Protein AF-A0A7Z9Y9C6-F1 (afdb_monomer)

Structure (mmCIF, N/CA/C/O backbone):
data_AF-A0A7Z9Y9C6-F1
#
_entry.id   AF-A0A7Z9Y9C6-F1
#
loop_
_atom_site.group_PDB
_atom_site.id
_atom_site.type_symbol
_atom_site.label_atom_id
_atom_site.label_alt_id
_atom_site.label_comp_id
_atom_site.label_asym_id
_atom_site.label_entity_id
_atom_site.label_seq_id
_atom_site.pdbx_PDB_ins_code
_atom_site.Cartn_x
_atom_site.Cartn_y
_atom_site.Cartn_z
_atom_site.occupancy
_atom_site.B_iso_or_equiv
_atom_site.auth_seq_id
_atom_site.auth_comp_id
_atom_site.auth_asym_id
_atom_site.auth_atom_id
_atom_site.pdbx_PDB_model_num
ATOM 1 N N . MET A 1 1 ? 51.256 21.215 46.695 1.00 50.59 1 MET A N 1
ATOM 2 C CA . MET A 1 1 ? 50.843 21.613 45.325 1.00 50.59 1 MET A CA 1
ATOM 3 C C . MET A 1 1 ? 50.607 20.443 44.361 1.00 50.59 1 MET A C 1
ATOM 5 O O . MET A 1 1 ? 49.977 20.671 43.341 1.00 50.59 1 MET A O 1
ATOM 9 N N . LYS A 1 2 ? 51.056 19.210 44.659 1.00 47.16 2 LYS A N 1
ATOM 10 C CA . LYS A 1 2 ? 50.846 18.034 43.789 1.00 47.16 2 LYS A CA 1
ATOM 11 C C . LYS A 1 2 ? 49.455 17.386 43.904 1.00 47.16 2 LYS A C 1
ATOM 13 O O . LYS A 1 2 ? 49.006 16.795 42.934 1.00 47.16 2 LYS A O 1
ATOM 18 N N . GLU A 1 3 ? 48.756 17.547 45.029 1.00 50.06 3 GLU A N 1
ATOM 19 C CA . GLU A 1 3 ? 47.470 16.857 45.244 1.00 50.06 3 GLU A CA 1
ATOM 20 C C . GLU A 1 3 ? 46.283 17.473 44.489 1.00 50.06 3 GLU A C 1
ATOM 22 O O . GLU A 1 3 ? 45.449 16.741 43.980 1.00 50.06 3 GLU A O 1
ATOM 27 N N . LYS A 1 4 ? 46.244 18.797 44.276 1.00 52.22 4 LYS A N 1
ATOM 28 C CA . LYS A 1 4 ? 45.135 19.445 43.538 1.00 52.22 4 LYS A CA 1
ATOM 29 C C . LYS A 1 4 ? 45.147 19.204 42.022 1.00 52.22 4 LYS A C 1
ATOM 31 O O . LYS A 1 4 ? 44.169 19.514 41.354 1.00 52.22 4 LYS A O 1
ATOM 36 N N . ILE A 1 5 ? 46.253 18.704 41.467 1.00 52.75 5 ILE A N 1
ATOM 37 C CA . ILE A 1 5 ? 46.416 18.510 40.016 1.00 52.75 5 ILE A CA 1
ATOM 38 C C . ILE A 1 5 ? 45.849 17.149 39.580 1.00 52.75 5 ILE A C 1
ATOM 40 O O . ILE A 1 5 ? 45.310 17.047 38.480 1.00 52.75 5 ILE A O 1
ATOM 44 N N . GLY A 1 6 ? 45.906 16.131 40.449 1.00 47.62 6 GLY A N 1
ATOM 45 C CA . GLY A 1 6 ? 45.345 14.801 40.177 1.00 47.62 6 GLY A CA 1
ATOM 46 C C . GLY A 1 6 ? 43.821 14.819 40.049 1.00 47.62 6 GLY A C 1
ATOM 47 O O . GLY A 1 6 ? 43.284 14.278 39.086 1.00 47.62 6 GLY A O 1
ATOM 48 N N . ASP A 1 7 ? 43.137 15.535 40.944 1.00 48.00 7 ASP A N 1
ATOM 49 C CA . ASP A 1 7 ? 41.671 15.617 40.942 1.00 48.00 7 ASP A CA 1
ATOM 50 C C . ASP A 1 7 ? 41.120 16.360 39.713 1.00 48.00 7 ASP A C 1
ATOM 52 O O . ASP A 1 7 ? 40.110 15.958 39.137 1.00 48.00 7 ASP A O 1
ATOM 56 N N . VAL A 1 8 ? 41.815 17.404 39.244 1.00 52.16 8 VAL A N 1
ATOM 57 C CA . VAL A 1 8 ? 41.426 18.165 38.038 1.00 52.16 8 VAL A CA 1
ATOM 58 C C . VAL A 1 8 ? 41.612 17.337 36.758 1.00 52.16 8 VAL A C 1
ATOM 60 O O . VAL A 1 8 ? 40.819 17.459 35.823 1.00 52.16 8 VAL A O 1
ATOM 63 N N . LEU A 1 9 ? 42.622 16.463 36.715 1.00 47.97 9 LEU A N 1
ATOM 64 C CA . LEU A 1 9 ? 42.870 15.548 35.593 1.00 47.97 9 LEU A CA 1
ATOM 65 C C . LEU A 1 9 ? 41.866 14.387 35.541 1.00 47.97 9 LEU A C 1
ATOM 67 O O . LEU A 1 9 ? 41.478 13.962 34.455 1.00 47.97 9 LEU A O 1
ATOM 71 N N . ILE A 1 10 ? 41.400 13.903 36.694 1.00 53.31 10 ILE A N 1
ATOM 72 C CA . ILE A 1 10 ? 40.375 12.853 36.759 1.00 53.31 10 ILE A CA 1
ATOM 73 C C . ILE A 1 10 ? 39.000 13.423 36.372 1.00 53.31 10 ILE A C 1
ATOM 75 O O . ILE A 1 10 ? 38.281 12.802 35.590 1.00 53.31 10 ILE A O 1
ATOM 79 N N . LEU A 1 11 ? 38.657 14.639 36.819 1.00 45.53 11 LEU A N 1
ATOM 80 C CA . LEU A 1 11 ? 37.419 15.316 36.408 1.00 45.53 11 LEU A CA 1
ATOM 81 C C . LEU A 1 11 ? 37.379 15.629 34.904 1.00 45.53 11 LEU A C 1
ATOM 83 O O . LEU A 1 11 ? 36.318 15.502 34.290 1.00 45.53 11 LEU A O 1
ATOM 87 N N . SER A 1 12 ? 38.511 15.988 34.287 1.00 52.16 12 SER A N 1
ATOM 88 C CA . SER A 1 12 ? 38.559 16.255 32.843 1.00 52.16 12 SER A CA 1
ATOM 89 C C . SER A 1 12 ? 38.444 14.977 32.004 1.00 52.16 12 SER A C 1
ATOM 91 O O . SER A 1 12 ? 37.742 14.985 30.995 1.00 52.16 12 SER A O 1
ATOM 93 N N . ALA A 1 13 ? 39.028 13.857 32.441 1.00 52.22 13 ALA A N 1
ATOM 94 C CA . ALA A 1 13 ? 38.902 12.562 31.765 1.00 52.22 13 ALA A CA 1
ATOM 95 C C . ALA A 1 13 ? 37.487 11.953 31.886 1.00 52.22 13 ALA A C 1
ATOM 97 O O . ALA A 1 13 ? 36.995 11.308 30.955 1.00 52.22 13 ALA A O 1
ATOM 98 N N . VAL A 1 14 ? 36.788 12.205 32.998 1.00 52.56 14 VAL A N 1
ATOM 99 C CA . VAL A 1 14 ? 35.390 11.781 33.187 1.00 52.56 14 VAL A CA 1
ATOM 100 C C . VAL A 1 14 ? 34.425 12.662 32.382 1.00 52.56 14 VAL A C 1
ATOM 102 O O . VAL A 1 14 ? 33.494 12.133 31.785 1.00 52.56 14 VAL A O 1
ATOM 105 N N . LEU A 1 15 ? 34.676 13.972 32.243 1.00 48.56 15 LEU A N 1
ATOM 106 C CA . LEU A 1 15 ? 33.889 14.818 31.330 1.00 48.56 15 LEU A CA 1
ATOM 107 C C . LEU A 1 15 ? 34.131 14.479 29.848 1.00 48.56 15 LEU A C 1
ATOM 109 O O . LEU A 1 15 ? 33.201 14.546 29.047 1.00 48.56 15 LEU A O 1
ATOM 113 N N . LEU A 1 16 ? 35.357 14.093 29.475 1.00 44.72 16 LEU A N 1
ATOM 114 C CA . LEU A 1 16 ? 35.708 13.763 28.088 1.00 44.72 16 LEU A CA 1
ATOM 115 C C . LEU A 1 16 ? 35.190 12.381 27.650 1.00 44.72 16 LEU A C 1
ATOM 117 O O . LEU A 1 16 ? 34.923 12.176 26.470 1.00 44.72 16 LEU A O 1
ATOM 121 N N . SER A 1 17 ? 34.984 11.448 28.584 1.00 47.34 17 SER A N 1
ATOM 122 C CA . SER A 1 17 ? 34.372 10.139 28.292 1.00 47.34 17 SER A CA 1
ATOM 123 C C . SER A 1 17 ? 32.842 10.192 28.135 1.00 47.34 17 SER A C 1
ATOM 125 O O . SER A 1 17 ? 32.250 9.255 27.602 1.00 47.34 17 SER A O 1
ATOM 127 N N . VAL A 1 18 ? 32.202 11.315 28.498 1.00 47.03 18 VAL A N 1
ATOM 128 C CA . VAL A 1 18 ? 30.774 11.600 28.238 1.00 47.03 18 VAL A CA 1
ATOM 129 C C . VAL A 1 18 ? 30.533 12.174 26.828 1.00 47.03 18 VAL A C 1
ATOM 131 O O . VAL A 1 18 ? 29.386 12.347 26.416 1.00 47.03 18 VAL A O 1
ATOM 134 N N . LEU A 1 19 ? 31.573 12.338 26.000 1.00 45.28 19 LEU A N 1
ATOM 135 C CA . LEU A 1 19 ? 31.428 12.338 24.535 1.00 45.28 19 LEU A CA 1
ATOM 136 C C . LEU A 1 19 ? 31.175 10.902 24.053 1.00 45.28 19 LEU A C 1
ATOM 138 O O . LEU A 1 19 ? 31.944 10.305 23.301 1.00 45.28 19 LEU A O 1
ATOM 142 N N . ILE A 1 20 ? 30.067 10.330 24.526 1.00 55.78 20 ILE A N 1
ATOM 143 C CA . ILE A 1 20 ? 29.500 9.094 24.009 1.00 55.78 20 ILE A CA 1
ATOM 144 C C . ILE A 1 20 ? 29.332 9.311 22.511 1.00 55.78 20 ILE A C 1
ATOM 146 O O . ILE A 1 20 ? 28.650 10.243 22.088 1.00 55.78 20 ILE A O 1
ATOM 150 N N . VAL A 1 21 ? 29.974 8.449 21.726 1.00 49.88 21 VAL A N 1
ATOM 151 C CA . VAL A 1 21 ? 29.837 8.354 20.274 1.00 49.88 21 VAL A CA 1
ATOM 152 C C . VAL A 1 21 ? 28.351 8.194 19.945 1.00 49.88 21 VAL A C 1
ATOM 154 O O . VAL A 1 21 ? 27.810 7.082 19.894 1.00 49.88 21 VAL A O 1
ATOM 157 N N . THR A 1 22 ? 27.664 9.319 19.751 1.00 52.81 22 THR A N 1
ATOM 158 C CA . THR A 1 22 ? 26.309 9.367 19.222 1.00 52.81 22 THR A CA 1
ATOM 159 C C . THR A 1 22 ? 26.433 8.941 17.773 1.00 52.81 22 THR A C 1
ATOM 161 O O . THR A 1 22 ? 26.747 9.714 16.875 1.00 52.81 22 THR A O 1
ATOM 164 N N . HIS A 1 23 ? 26.277 7.642 17.540 1.00 54.53 23 HIS A N 1
ATOM 165 C CA . HIS A 1 23 ? 26.217 7.128 16.185 1.00 54.53 23 HIS A CA 1
ATOM 166 C C . HIS A 1 23 ? 25.076 7.869 15.482 1.00 54.53 23 HIS A C 1
ATOM 168 O O . HIS A 1 23 ? 23.953 7.814 15.997 1.00 54.53 23 HIS A O 1
ATOM 174 N N . PRO A 1 24 ? 25.329 8.560 14.358 1.00 57.00 24 PRO A N 1
ATOM 175 C CA . PRO A 1 24 ? 24.289 9.312 13.682 1.00 57.00 24 PRO A CA 1
ATOM 176 C C . PRO A 1 24 ? 23.200 8.330 13.248 1.00 57.00 24 PRO A C 1
ATOM 178 O O . PRO A 1 24 ? 23.401 7.471 12.392 1.00 57.00 24 PRO A O 1
ATOM 181 N N . ALA A 1 25 ? 22.055 8.410 13.918 1.00 61.75 25 ALA A N 1
ATOM 182 C CA . ALA A 1 25 ? 20.856 7.699 13.528 1.00 61.75 25 ALA A CA 1
ATOM 183 C C . ALA A 1 25 ? 20.108 8.616 12.561 1.00 61.75 25 ALA A C 1
ATOM 185 O O . ALA A 1 25 ? 19.666 9.703 12.944 1.00 61.75 25 ALA A O 1
ATOM 186 N N . TYR A 1 26 ? 20.010 8.201 11.305 1.00 68.44 26 TYR A N 1
ATOM 187 C CA . TYR A 1 26 ? 19.309 8.959 10.275 1.00 68.44 26 TYR A CA 1
ATOM 188 C C . TYR A 1 26 ? 17.818 8.619 10.303 1.00 68.44 26 TYR A C 1
ATOM 190 O O . TYR A 1 26 ? 17.458 7.528 10.761 1.00 68.44 26 TYR A O 1
ATOM 198 N N . PRO A 1 27 ? 16.937 9.520 9.827 1.00 76.62 27 PRO A N 1
ATOM 199 C CA . PRO A 1 27 ? 15.553 9.172 9.542 1.00 76.62 27 PRO A CA 1
ATOM 200 C C . PRO A 1 27 ? 15.497 7.869 8.753 1.00 76.62 27 PRO A C 1
ATOM 202 O O . PRO A 1 27 ? 16.238 7.691 7.787 1.00 76.62 27 PRO A O 1
ATOM 205 N N . CYS A 1 28 ? 14.640 6.951 9.181 1.00 78.44 28 CYS A N 1
ATOM 206 C CA . CYS A 1 28 ? 14.471 5.697 8.483 1.00 78.44 28 CYS A CA 1
ATOM 207 C C . CYS A 1 28 ? 13.843 5.976 7.115 1.00 78.44 28 CYS A C 1
ATOM 209 O O . CYS A 1 28 ? 12.670 6.346 7.033 1.00 78.44 28 CYS A O 1
ATOM 211 N N . PHE A 1 29 ? 14.657 5.856 6.070 1.00 82.06 29 PHE A N 1
ATOM 212 C CA . PHE A 1 29 ? 14.317 6.182 4.695 1.00 82.06 29 PHE A CA 1
ATOM 213 C C . PHE A 1 29 ? 14.930 5.137 3.770 1.00 82.06 29 PHE A C 1
ATOM 215 O O . PHE A 1 29 ? 16.130 4.869 3.854 1.00 82.06 29 PHE A O 1
ATOM 222 N N . ASN A 1 30 ? 14.126 4.570 2.871 1.00 86.50 30 ASN A N 1
ATOM 223 C CA . ASN A 1 30 ? 14.644 3.803 1.751 1.00 86.50 30 ASN A CA 1
ATOM 224 C C . ASN A 1 30 ? 14.445 4.601 0.449 1.00 86.50 30 ASN A C 1
ATOM 226 O O . ASN A 1 30 ? 13.327 5.026 0.171 1.00 86.50 30 ASN A O 1
ATOM 230 N N . PRO A 1 31 ? 15.469 4.763 -0.412 1.00 88.81 31 PRO A N 1
ATOM 231 C CA . PRO A 1 31 ? 15.319 5.461 -1.693 1.00 88.81 31 PRO A CA 1
ATOM 232 C C . PRO A 1 31 ? 14.171 4.951 -2.581 1.00 88.81 31 PRO A C 1
ATOM 234 O O . PRO A 1 31 ? 13.604 5.721 -3.355 1.00 88.81 31 PRO A O 1
ATOM 237 N N . THR A 1 32 ? 13.803 3.671 -2.459 1.00 91.12 32 THR A N 1
ATOM 238 C CA . THR A 1 32 ? 12.672 3.068 -3.183 1.00 91.12 32 THR A CA 1
ATOM 239 C C . THR A 1 32 ? 11.307 3.582 -2.719 1.00 91.12 32 THR A C 1
ATOM 241 O O . THR A 1 32 ? 10.352 3.512 -3.489 1.00 91.12 32 THR A O 1
ATOM 244 N N . ASP A 1 33 ? 11.207 4.163 -1.517 1.00 92.12 33 ASP A N 1
ATOM 245 C CA . ASP A 1 33 ? 9.974 4.769 -0.994 1.00 92.12 33 ASP A CA 1
ATOM 246 C C . ASP A 1 33 ? 9.497 5.917 -1.889 1.00 92.12 33 ASP A C 1
ATOM 248 O O . ASP A 1 33 ? 8.297 6.119 -2.051 1.00 92.12 33 ASP A O 1
ATOM 252 N N . LEU A 1 34 ? 10.423 6.610 -2.565 1.00 93.25 34 LEU A N 1
ATOM 253 C CA . LEU A 1 34 ? 10.082 7.649 -3.534 1.00 93.25 34 LEU A CA 1
ATOM 254 C C . LEU A 1 34 ? 9.220 7.124 -4.682 1.00 93.25 34 LEU A C 1
ATOM 256 O O . LEU A 1 34 ? 8.478 7.916 -5.248 1.00 93.25 34 LEU A O 1
ATOM 260 N N . PHE A 1 35 ? 9.317 5.835 -5.018 1.00 95.06 35 PHE A N 1
ATOM 261 C CA . PHE A 1 35 ? 8.618 5.155 -6.114 1.00 95.06 35 PHE A CA 1
ATOM 262 C C . PHE A 1 35 ? 7.411 4.344 -5.624 1.00 95.06 35 PHE A C 1
ATOM 264 O O . PHE A 1 35 ? 6.917 3.466 -6.336 1.00 95.06 35 PHE A O 1
ATOM 271 N N . ALA A 1 36 ? 6.953 4.616 -4.403 1.00 95.81 36 ALA A N 1
ATOM 272 C CA . ALA A 1 36 ? 5.893 3.870 -3.757 1.00 95.81 36 ALA A CA 1
ATOM 273 C C . ALA A 1 36 ? 4.861 4.778 -3.078 1.00 95.81 36 ALA A C 1
ATOM 275 O O . ALA A 1 36 ? 5.110 5.953 -2.800 1.00 95.81 36 ALA A O 1
ATOM 276 N N . ALA A 1 37 ? 3.708 4.189 -2.784 1.00 97.38 37 ALA A N 1
ATOM 277 C CA . ALA A 1 37 ? 2.714 4.704 -1.857 1.00 97.38 37 ALA A CA 1
ATOM 278 C C . ALA A 1 37 ? 2.263 3.556 -0.946 1.00 97.38 37 ALA A C 1
ATOM 280 O O . ALA A 1 37 ? 2.067 2.432 -1.404 1.00 97.38 37 ALA A O 1
ATOM 281 N N . GLU A 1 38 ? 2.116 3.822 0.343 1.00 97.38 38 GLU A N 1
ATOM 282 C CA . GLU A 1 38 ? 1.826 2.838 1.380 1.00 97.38 38 GLU A CA 1
ATOM 283 C C . GLU A 1 38 ? 0.755 3.379 2.322 1.00 97.38 38 GLU A C 1
ATOM 285 O O . GLU A 1 38 ? 0.818 4.528 2.763 1.00 97.38 38 GLU A O 1
ATOM 290 N N . VAL A 1 39 ? -0.200 2.524 2.667 1.00 98.19 39 VAL A N 1
ATOM 291 C CA . VAL A 1 39 ? -1.180 2.765 3.725 1.00 98.19 39 VAL A CA 1
ATOM 292 C C . VAL A 1 39 ? -1.132 1.619 4.723 1.00 98.19 39 VAL A C 1
ATOM 294 O O . VAL A 1 39 ? -0.984 0.466 4.329 1.00 98.19 39 VAL A O 1
ATOM 297 N N . VAL A 1 40 ? -1.274 1.914 6.014 1.00 97.19 40 VAL A N 1
ATOM 298 C CA . VAL A 1 40 ? -1.525 0.890 7.034 1.00 97.19 40 VAL A CA 1
ATOM 299 C C . VAL A 1 40 ? -2.980 0.968 7.438 1.00 97.19 40 VAL A C 1
ATOM 301 O O . VAL A 1 40 ? -3.408 1.963 8.009 1.00 97.19 40 VAL A O 1
ATOM 304 N N . LEU A 1 41 ? -3.737 -0.091 7.169 1.00 97.62 41 LEU A N 1
ATOM 305 C CA . LEU A 1 41 ? -5.141 -0.201 7.537 1.00 97.62 41 LEU A CA 1
ATOM 306 C C . LEU A 1 41 ? -5.272 -0.439 9.053 1.00 97.62 41 LEU A C 1
ATOM 308 O O . LEU A 1 41 ? -5.421 -1.575 9.502 1.00 97.62 41 LEU A O 1
ATOM 312 N N . ASN A 1 42 ? -5.152 0.635 9.838 1.00 95.62 42 ASN A N 1
ATOM 313 C CA . ASN A 1 42 ? -5.081 0.613 11.306 1.00 95.62 42 ASN A CA 1
ATOM 314 C C . ASN A 1 42 ? -6.348 1.131 12.012 1.00 95.62 42 ASN A C 1
ATOM 316 O O . ASN A 1 42 ? -6.403 1.125 13.243 1.00 95.62 42 ASN A O 1
ATOM 320 N N . ARG A 1 43 ? -7.366 1.596 11.274 1.00 95.69 43 ARG A N 1
ATOM 321 C CA . ARG A 1 43 ? -8.625 2.051 11.882 1.00 95.69 43 ARG A CA 1
ATOM 322 C C . ARG A 1 43 ? -9.301 0.901 12.635 1.00 95.69 43 ARG A C 1
ATOM 324 O O . ARG A 1 43 ? -9.424 -0.214 12.126 1.00 95.69 43 ARG A O 1
ATOM 331 N N . SER A 1 44 ? -9.799 1.190 13.838 1.00 93.56 44 SER A N 1
ATOM 332 C CA . SER A 1 44 ? -10.563 0.222 14.632 1.00 93.56 44 SER A CA 1
ATOM 333 C C . SER A 1 44 ? -11.764 -0.327 13.851 1.00 93.56 44 SER A C 1
ATOM 335 O O . SER A 1 44 ? -12.472 0.421 13.177 1.00 93.56 44 SER A O 1
ATOM 337 N N . GLY A 1 45 ? -11.992 -1.638 13.944 1.00 91.94 45 GLY A N 1
ATOM 338 C CA . GLY A 1 45 ? -13.037 -2.353 13.204 1.00 91.94 45 GLY A CA 1
ATOM 339 C C . GLY A 1 45 ? -12.589 -2.921 11.853 1.00 91.94 45 GLY A C 1
ATOM 340 O O . GLY A 1 45 ? -13.299 -3.761 11.301 1.00 91.94 45 GLY A O 1
ATOM 341 N N . ILE A 1 46 ? -11.411 -2.537 11.347 1.00 95.00 46 ILE A N 1
ATOM 342 C CA . ILE A 1 46 ? -10.801 -3.204 10.194 1.00 95.00 46 ILE A CA 1
ATOM 343 C C . ILE A 1 46 ? -10.132 -4.505 10.653 1.00 95.00 46 ILE A C 1
ATOM 345 O O . ILE A 1 46 ? -9.452 -4.550 11.676 1.00 95.00 46 ILE A O 1
ATOM 349 N N . SER A 1 47 ? -10.328 -5.575 9.885 1.00 93.38 47 SER A N 1
ATOM 350 C CA . SER A 1 47 ? -9.650 -6.864 10.068 1.00 93.38 47 SER A CA 1
ATOM 351 C C . SER A 1 47 ? -9.202 -7.429 8.723 1.00 93.38 47 SER A C 1
ATOM 353 O O . SER A 1 47 ? -9.717 -7.027 7.676 1.00 93.38 47 SER A O 1
ATOM 355 N N . CYS A 1 48 ? -8.248 -8.361 8.739 1.00 91.56 48 CYS A N 1
ATOM 356 C CA . CYS A 1 48 ? -7.768 -9.019 7.530 1.00 91.56 48 CYS A CA 1
ATOM 357 C C . CYS A 1 48 ? -7.519 -10.519 7.738 1.00 91.56 48 CYS A C 1
ATOM 359 O O . CYS A 1 48 ? -7.354 -10.974 8.867 1.00 91.56 48 CYS A O 1
ATOM 361 N N . ASP A 1 49 ? -7.543 -11.267 6.637 1.00 91.38 49 ASP A N 1
ATOM 362 C CA . ASP A 1 49 ? -7.142 -12.669 6.536 1.00 91.38 49 ASP A CA 1
ATOM 363 C C . ASP A 1 49 ? -6.325 -12.840 5.250 1.00 91.38 49 ASP A C 1
ATOM 365 O O . ASP A 1 49 ? -6.866 -12.835 4.143 1.00 91.38 49 ASP A O 1
ATOM 369 N N . LEU A 1 50 ? -5.005 -12.958 5.399 1.00 92.44 50 LEU A N 1
ATOM 370 C CA . LEU A 1 50 ? -4.075 -13.102 4.278 1.00 92.44 50 LEU A CA 1
ATOM 371 C C . LEU A 1 50 ? -3.935 -14.545 3.779 1.00 92.44 50 LEU A C 1
ATOM 373 O O . LEU A 1 50 ? -3.251 -14.776 2.780 1.00 92.44 50 LEU A O 1
ATOM 377 N N . ALA A 1 51 ? -4.563 -15.522 4.435 1.00 90.75 51 ALA A N 1
ATOM 378 C CA . ALA A 1 51 ? -4.405 -16.928 4.088 1.00 90.75 51 ALA A CA 1
ATOM 379 C C . ALA A 1 51 ? -4.813 -17.246 2.626 1.00 90.75 51 ALA A C 1
ATOM 381 O O . ALA A 1 51 ? -4.083 -17.998 1.973 1.00 90.75 51 ALA A O 1
ATOM 382 N N . PRO A 1 52 ? -5.888 -16.653 2.056 1.00 89.94 52 PRO A N 1
ATOM 383 C CA . PRO A 1 52 ? -6.215 -16.817 0.637 1.00 89.94 52 PRO A CA 1
ATOM 384 C C . PRO A 1 52 ? -5.131 -16.281 -0.307 1.00 89.94 52 PRO A C 1
ATOM 386 O O . PRO A 1 52 ? -4.886 -16.877 -1.350 1.00 89.94 52 PRO A O 1
ATOM 389 N N . ILE A 1 53 ? -4.454 -15.186 0.060 1.00 93.56 53 ILE A N 1
ATOM 390 C CA . ILE A 1 53 ? -3.361 -14.610 -0.739 1.00 93.56 53 ILE A CA 1
ATOM 391 C C . ILE A 1 53 ? -2.114 -15.495 -0.648 1.00 93.56 53 ILE A C 1
ATOM 393 O O . ILE A 1 53 ? -1.500 -15.778 -1.671 1.00 93.56 53 ILE A O 1
ATOM 397 N N . ARG A 1 54 ? -1.774 -15.997 0.549 1.00 91.50 54 ARG A N 1
ATOM 398 C CA . ARG A 1 54 ? -0.618 -16.891 0.767 1.00 91.50 54 ARG A CA 1
ATOM 399 C C . ARG A 1 54 ? -0.677 -18.168 -0.075 1.00 91.50 54 ARG A C 1
ATOM 401 O O . ARG A 1 54 ? 0.367 -18.656 -0.496 1.00 91.50 54 ARG A O 1
ATOM 408 N N . ARG A 1 55 ? -1.881 -18.709 -0.299 1.00 90.62 55 ARG A N 1
ATOM 409 C CA . ARG A 1 55 ? -2.120 -19.941 -1.078 1.00 90.62 55 ARG A CA 1
ATOM 410 C C . ARG A 1 55 ? -2.403 -19.702 -2.563 1.00 90.62 55 ARG A C 1
ATOM 412 O O . ARG A 1 55 ? -2.566 -20.665 -3.315 1.00 90.62 55 ARG A O 1
ATOM 419 N N . ALA A 1 56 ? -2.499 -18.445 -2.987 1.00 91.75 56 ALA A N 1
ATOM 420 C CA . ALA A 1 56 ? -2.778 -18.100 -4.370 1.00 91.75 56 ALA A CA 1
ATOM 421 C C . ALA A 1 56 ? -1.582 -18.408 -5.279 1.00 91.75 56 ALA A C 1
ATOM 423 O O . ALA A 1 56 ? -0.425 -18.413 -4.857 1.00 91.75 56 ALA A O 1
ATOM 424 N N . ARG A 1 57 ? -1.862 -18.625 -6.565 1.00 93.81 57 ARG A N 1
ATOM 425 C CA . ARG A 1 57 ? -0.809 -18.696 -7.585 1.00 93.81 57 ARG A CA 1
ATOM 426 C C . ARG A 1 57 ? -0.369 -17.290 -7.980 1.00 93.81 57 ARG A C 1
ATOM 428 O O . ARG A 1 57 ? -1.155 -16.346 -7.885 1.00 93.81 57 ARG A O 1
ATOM 435 N N . ASN A 1 58 ? 0.861 -17.185 -8.483 1.00 95.38 58 ASN A N 1
ATOM 436 C CA . ASN A 1 58 ? 1.491 -15.926 -8.894 1.00 95.38 58 ASN A CA 1
ATOM 437 C C . ASN A 1 58 ? 1.592 -14.899 -7.755 1.00 95.38 58 ASN A C 1
ATOM 439 O O . ASN A 1 58 ? 1.357 -13.705 -7.941 1.00 95.38 58 ASN A O 1
ATOM 443 N N . VAL A 1 59 ? 1.951 -15.386 -6.569 1.00 94.44 59 VAL A N 1
ATOM 444 C CA . VAL A 1 59 ? 2.262 -14.576 -5.394 1.00 94.44 59 VAL A CA 1
ATOM 445 C C . VAL A 1 59 ? 3.629 -15.001 -4.889 1.00 94.44 59 VAL A C 1
ATOM 447 O O . VAL A 1 59 ? 3.903 -16.191 -4.750 1.00 94.44 59 VAL A O 1
ATOM 450 N N . PHE A 1 60 ? 4.494 -14.033 -4.617 1.00 94.38 60 PHE A N 1
ATOM 451 C CA . PHE A 1 60 ? 5.687 -14.283 -3.826 1.00 94.38 60 PHE A CA 1
ATOM 452 C C . PHE A 1 60 ? 5.285 -14.251 -2.353 1.00 94.38 60 PHE A C 1
ATOM 454 O O . PHE A 1 60 ? 4.761 -13.240 -1.881 1.00 94.38 60 PHE A O 1
ATOM 461 N N . SER A 1 61 ? 5.552 -15.340 -1.637 1.00 91.69 61 SER A N 1
ATOM 462 C CA . SER A 1 61 ? 5.206 -15.501 -0.224 1.00 91.69 61 SER A CA 1
ATOM 463 C C . SER A 1 61 ? 6.477 -15.673 0.603 1.00 91.69 61 SER A C 1
ATOM 465 O O . SER A 1 61 ? 7.072 -16.747 0.610 1.00 91.69 61 SER A O 1
ATOM 467 N N . GLY A 1 62 ? 6.899 -14.605 1.280 1.00 86.62 62 GLY A N 1
ATOM 468 C CA . GLY A 1 62 ? 7.913 -14.656 2.333 1.00 86.62 62 GLY A CA 1
ATOM 469 C C . GLY A 1 62 ? 7.277 -14.705 3.724 1.00 86.62 62 GLY A C 1
ATOM 470 O O . GLY A 1 62 ? 6.058 -14.581 3.867 1.00 86.62 62 GLY A O 1
ATOM 471 N N . ASP A 1 63 ? 8.110 -14.836 4.758 1.00 82.81 63 ASP A N 1
ATOM 472 C CA . ASP A 1 63 ? 7.654 -14.968 6.150 1.00 82.81 63 ASP A CA 1
ATOM 473 C C . ASP A 1 63 ? 6.711 -13.822 6.568 1.00 82.81 63 ASP A C 1
ATOM 475 O O . ASP A 1 63 ? 5.620 -14.054 7.092 1.00 82.81 63 ASP A O 1
ATOM 479 N N . ASP A 1 64 ? 7.089 -12.578 6.263 1.00 82.94 64 ASP A N 1
ATOM 480 C CA . ASP A 1 64 ? 6.385 -11.359 6.681 1.00 82.94 64 ASP A CA 1
ATOM 481 C C . ASP A 1 64 ? 5.864 -10.506 5.513 1.00 82.94 64 ASP A C 1
ATOM 483 O O . ASP A 1 64 ? 5.436 -9.365 5.711 1.00 82.94 64 ASP A O 1
ATOM 487 N N . VAL A 1 65 ? 5.934 -11.026 4.285 1.00 90.12 65 VAL A N 1
ATOM 488 C CA . VAL A 1 65 ? 5.640 -10.256 3.076 1.00 90.12 65 VAL A CA 1
ATOM 489 C C . VAL A 1 65 ? 4.976 -11.103 2.006 1.00 90.12 65 VAL A C 1
ATOM 491 O O . VAL A 1 65 ? 5.446 -12.188 1.676 1.00 90.12 65 VAL A O 1
ATOM 494 N N . LEU A 1 66 ? 3.916 -10.559 1.416 1.00 94.12 66 LEU A N 1
ATOM 495 C CA . LEU A 1 66 ? 3.290 -11.097 0.212 1.00 94.12 66 LEU A CA 1
ATOM 496 C C . LEU A 1 66 ? 3.442 -10.080 -0.904 1.00 94.12 66 LEU A C 1
ATOM 498 O O . LEU A 1 66 ? 3.249 -8.887 -0.670 1.00 94.12 66 LEU A O 1
ATOM 502 N N . VAL A 1 67 ? 3.786 -10.538 -2.102 1.00 96.06 67 VAL A N 1
ATOM 503 C CA . VAL A 1 67 ? 3.905 -9.665 -3.271 1.00 96.06 67 VAL A CA 1
ATOM 504 C C . VAL A 1 67 ? 3.143 -10.251 -4.441 1.00 96.06 67 VAL A C 1
ATOM 506 O O . VAL A 1 67 ? 3.308 -11.424 -4.769 1.00 96.06 67 VAL A O 1
ATOM 509 N N . TYR A 1 68 ? 2.342 -9.417 -5.091 1.00 96.69 68 TYR A N 1
ATOM 510 C CA . TYR A 1 68 ? 1.659 -9.746 -6.334 1.00 96.69 68 TYR A CA 1
ATOM 511 C C . TYR A 1 68 ? 1.654 -8.551 -7.296 1.00 96.69 68 TYR A C 1
ATOM 513 O O . TYR A 1 68 ? 2.064 -7.448 -6.936 1.00 96.69 68 TYR A O 1
ATOM 521 N N . ARG A 1 69 ? 1.241 -8.778 -8.546 1.00 97.12 69 ARG A N 1
ATOM 522 C CA . ARG A 1 69 ? 1.130 -7.728 -9.571 1.00 97.12 69 ARG A CA 1
ATOM 523 C C . ARG A 1 69 ? -0.154 -6.923 -9.409 1.00 97.12 69 ARG A C 1
ATOM 525 O O . ARG A 1 69 ? -1.213 -7.510 -9.206 1.00 97.12 69 ARG A O 1
ATOM 532 N N . SER A 1 70 ? -0.065 -5.601 -9.519 1.00 97.75 70 SER A N 1
ATOM 533 C CA . SER A 1 70 ? -1.228 -4.725 -9.378 1.00 97.75 70 SER A CA 1
ATOM 534 C C . SER A 1 70 ? -2.271 -4.980 -10.466 1.00 97.75 70 SER A C 1
ATOM 536 O O . SER A 1 70 ? -1.952 -5.178 -11.634 1.00 97.75 70 SER A O 1
ATOM 538 N N . HIS A 1 71 ? -3.539 -4.925 -10.071 1.00 98.06 71 HIS A N 1
ATOM 539 C CA . HIS A 1 71 ? -4.708 -4.941 -10.942 1.00 98.06 71 HIS A CA 1
ATOM 540 C C . HIS A 1 71 ? -4.896 -3.627 -11.717 1.00 98.06 71 HIS A C 1
ATOM 542 O O . HIS A 1 71 ? -5.720 -3.584 -12.627 1.00 98.06 71 HIS A O 1
ATOM 548 N N . PHE A 1 72 ? -4.172 -2.561 -11.357 1.00 98.06 72 PHE A N 1
ATOM 549 C CA . PHE A 1 72 ? -4.170 -1.292 -12.089 1.00 98.06 72 PHE A CA 1
ATOM 550 C C . PHE A 1 72 ? -3.137 -1.274 -13.224 1.00 98.06 72 PHE A C 1
ATOM 552 O O . PHE A 1 72 ? -3.462 -0.881 -14.339 1.00 98.06 72 PHE A O 1
ATOM 559 N N . ASP A 1 73 ? -1.910 -1.719 -12.946 1.00 97.81 73 ASP A N 1
ATOM 560 C CA . ASP A 1 73 ? -0.836 -1.896 -13.931 1.00 97.81 73 ASP A CA 1
ATOM 561 C C . ASP A 1 73 ? 0.001 -3.109 -13.512 1.00 97.81 73 ASP A C 1
ATOM 563 O O . ASP A 1 73 ? 0.642 -3.100 -12.458 1.00 9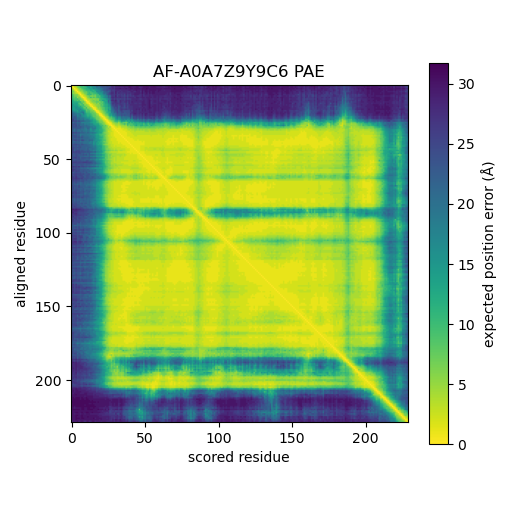7.81 73 ASP A O 1
ATOM 567 N N . ASP A 1 74 ? -0.006 -4.165 -14.324 1.00 96.62 74 ASP A N 1
ATOM 568 C CA . ASP A 1 74 ? 0.609 -5.449 -13.977 1.00 96.62 74 ASP A CA 1
ATOM 569 C C . ASP A 1 74 ? 2.141 -5.382 -13.854 1.00 96.62 74 ASP A C 1
ATOM 571 O O . ASP A 1 74 ? 2.769 -6.299 -13.318 1.00 96.62 74 ASP A O 1
ATOM 575 N N . ARG A 1 75 ? 2.769 -4.283 -14.284 1.00 96.00 75 ARG A N 1
ATOM 576 C CA . ARG A 1 75 ? 4.206 -4.020 -14.122 1.00 96.00 75 ARG A CA 1
ATOM 577 C C . ARG A 1 75 ? 4.546 -3.494 -12.728 1.00 96.00 75 ARG A C 1
ATOM 579 O O . ARG A 1 75 ? 5.726 -3.409 -12.390 1.00 96.00 75 ARG A O 1
ATOM 586 N N . VAL A 1 76 ? 3.545 -3.141 -11.921 1.00 96.81 76 VAL A N 1
ATOM 587 C CA . VAL A 1 76 ? 3.695 -2.546 -10.588 1.00 96.81 76 VAL A CA 1
ATOM 588 C C . VAL A 1 76 ? 3.432 -3.581 -9.496 1.00 96.81 76 VAL A C 1
ATOM 590 O O . VAL A 1 76 ? 2.538 -4.419 -9.603 1.00 96.81 76 VAL A O 1
ATOM 593 N N . ALA A 1 77 ? 4.229 -3.533 -8.428 1.00 97.19 77 ALA A N 1
ATOM 594 C CA . ALA A 1 77 ? 4.109 -4.446 -7.300 1.00 97.19 77 ALA A CA 1
ATOM 595 C C . ALA A 1 77 ? 3.046 -3.964 -6.309 1.00 97.19 77 ALA A C 1
ATOM 597 O O . ALA A 1 77 ? 3.032 -2.787 -5.939 1.00 97.19 77 ALA A O 1
ATOM 598 N N . VAL A 1 78 ? 2.246 -4.894 -5.797 1.00 97.75 78 VAL A N 1
ATOM 599 C CA . VAL A 1 78 ? 1.491 -4.733 -4.555 1.00 97.75 78 VAL A CA 1
ATOM 600 C C . VAL A 1 78 ? 2.137 -5.600 -3.494 1.00 97.75 78 VAL A C 1
ATOM 602 O O . VAL A 1 78 ? 2.350 -6.794 -3.692 1.00 97.75 78 VAL A O 1
ATOM 605 N N . ILE A 1 79 ? 2.470 -4.985 -2.369 1.00 96.12 79 ILE A N 1
ATOM 606 C CA . ILE A 1 79 ? 3.216 -5.587 -1.277 1.00 96.12 79 ILE A CA 1
ATOM 607 C C . ILE A 1 79 ? 2.345 -5.499 -0.030 1.00 96.12 79 ILE A C 1
ATOM 609 O O . ILE A 1 79 ? 2.000 -4.404 0.416 1.00 96.12 79 ILE A O 1
ATOM 613 N N . LEU A 1 80 ? 2.009 -6.654 0.534 1.00 95.81 80 LEU A N 1
ATOM 614 C CA . LEU A 1 80 ? 1.252 -6.768 1.772 1.00 95.81 80 LEU A CA 1
ATOM 615 C C . LEU A 1 80 ? 2.187 -7.158 2.912 1.00 95.81 80 LEU A C 1
ATOM 617 O O . LEU A 1 80 ? 2.977 -8.096 2.773 1.00 95.81 80 LEU A O 1
ATOM 621 N N . ARG A 1 81 ? 2.084 -6.455 4.040 1.00 92.38 81 ARG A N 1
ATOM 622 C CA . ARG A 1 81 ? 2.800 -6.793 5.278 1.00 92.38 81 ARG A CA 1
ATOM 623 C C . ARG A 1 81 ? 1.900 -6.590 6.480 1.00 92.38 81 ARG A C 1
ATOM 625 O O . ARG A 1 81 ? 1.260 -5.549 6.602 1.00 92.38 81 ARG A O 1
ATOM 632 N N . GLU A 1 82 ? 1.897 -7.539 7.400 1.00 90.69 82 GLU A N 1
ATOM 633 C CA . GLU A 1 82 ? 1.319 -7.292 8.716 1.00 90.69 82 GLU A CA 1
ATOM 634 C C . GLU A 1 82 ? 2.269 -6.418 9.530 1.00 90.69 82 GLU A C 1
ATOM 636 O O . GLU A 1 82 ? 3.462 -6.699 9.656 1.00 90.69 82 GLU A O 1
ATOM 641 N N . ILE A 1 83 ? 1.733 -5.328 10.065 1.00 87.56 83 ILE A N 1
ATOM 642 C CA . ILE A 1 83 ? 2.426 -4.484 11.022 1.00 87.56 83 ILE A CA 1
ATOM 643 C C . ILE A 1 83 ? 1.907 -4.871 12.398 1.00 87.56 83 ILE A C 1
ATOM 645 O O . ILE A 1 83 ? 0.740 -4.640 12.722 1.00 87.56 83 ILE A O 1
ATOM 649 N N . ASP A 1 84 ? 2.786 -5.477 13.185 1.00 82.31 84 ASP A N 1
ATOM 650 C CA . ASP A 1 84 ? 2.548 -5.749 14.594 1.00 82.31 84 ASP A CA 1
ATOM 651 C C . ASP A 1 84 ? 3.018 -4.572 15.446 1.00 82.31 84 ASP A C 1
ATOM 653 O O . ASP A 1 84 ? 4.031 -3.939 15.144 1.00 82.31 84 ASP A O 1
ATOM 657 N N . ASP A 1 85 ? 2.275 -4.324 16.522 1.00 71.19 85 ASP A N 1
ATOM 658 C CA . ASP A 1 85 ? 2.526 -3.278 17.510 1.00 71.19 85 ASP A CA 1
ATOM 659 C C . ASP A 1 85 ? 3.986 -3.328 17.999 1.00 71.19 85 ASP A C 1
ATOM 661 O O . ASP A 1 85 ? 4.403 -4.280 18.668 1.00 71.19 85 ASP A O 1
ATOM 665 N N . ARG A 1 86 ? 4.797 -2.339 17.596 1.00 68.88 86 ARG A N 1
ATOM 666 C CA . ARG A 1 86 ? 6.213 -2.254 17.976 1.00 68.88 86 ARG A CA 1
ATOM 667 C C . ARG A 1 86 ? 6.395 -1.222 19.087 1.00 68.88 86 ARG A C 1
ATOM 669 O O . ARG A 1 86 ? 5.763 -0.172 19.037 1.00 68.88 86 ARG A O 1
ATOM 676 N N . PRO A 1 87 ? 7.372 -1.416 19.996 1.00 54.69 87 PRO A N 1
ATOM 677 C CA . PRO A 1 87 ? 7.598 -0.500 21.119 1.00 54.69 87 PRO A CA 1
ATOM 678 C C . PRO A 1 87 ? 7.838 0.965 20.722 1.00 54.69 87 PRO A C 1
ATOM 680 O O . PRO A 1 87 ? 7.616 1.862 21.526 1.00 54.69 87 PRO A O 1
ATOM 683 N N . ILE A 1 88 ? 8.342 1.207 19.506 1.00 68.25 88 ILE A N 1
ATOM 684 C CA . ILE A 1 88 ? 8.765 2.538 19.044 1.00 68.25 88 ILE A CA 1
ATOM 685 C C . ILE A 1 88 ? 7.646 3.271 18.296 1.00 68.25 88 ILE A C 1
ATOM 687 O O . ILE A 1 88 ? 7.547 4.488 18.393 1.00 68.25 88 ILE A O 1
ATOM 691 N N . ILE A 1 89 ? 6.817 2.552 17.538 1.00 70.31 89 ILE A N 1
ATOM 692 C CA . ILE A 1 89 ? 5.654 3.114 16.847 1.00 70.31 89 ILE A CA 1
ATOM 693 C C . ILE A 1 89 ? 4.504 2.149 17.125 1.00 70.31 89 ILE A C 1
ATOM 695 O O . ILE A 1 89 ? 4.481 1.077 16.505 1.00 70.31 89 ILE A O 1
ATOM 699 N N . PRO A 1 90 ? 3.581 2.503 18.041 1.00 75.44 90 PRO A N 1
ATOM 700 C CA . PRO A 1 90 ? 2.460 1.650 18.389 1.00 75.44 90 PRO A CA 1
ATOM 701 C C . PRO A 1 90 ? 1.412 1.703 17.278 1.00 75.44 90 PRO A C 1
ATOM 703 O O . PRO A 1 90 ? 0.410 2.414 17.344 1.00 75.44 90 PRO A O 1
ATOM 706 N N . LEU A 1 91 ? 1.706 1.004 16.187 1.00 83.69 91 LEU A N 1
ATOM 707 C CA . LEU A 1 91 ? 0.874 0.920 15.003 1.00 83.69 91 LEU A CA 1
ATOM 708 C C . LEU A 1 91 ? 0.655 -0.548 14.685 1.00 83.69 91 LEU A C 1
ATOM 710 O O . LEU A 1 91 ? 1.610 -1.306 14.533 1.00 83.69 91 LEU A O 1
ATOM 714 N N . LYS A 1 92 ? -0.613 -0.925 14.549 1.00 89.88 92 LYS A N 1
ATOM 715 C CA . LYS A 1 92 ? -1.020 -2.270 14.171 1.00 89.88 92 LYS A CA 1
ATOM 716 C C . LYS A 1 92 ? -1.967 -2.213 12.984 1.00 89.88 92 LYS A C 1
ATOM 718 O O . LYS A 1 92 ? -2.877 -1.388 12.966 1.00 89.88 92 LYS A O 1
ATOM 723 N N . GLY A 1 93 ? -1.776 -3.097 12.014 1.00 93.56 93 GLY A N 1
ATOM 724 C CA . GLY A 1 93 ? -2.669 -3.209 10.866 1.00 93.56 93 GLY A CA 1
ATOM 725 C C . GLY A 1 93 ? -2.022 -3.860 9.659 1.00 93.56 93 GLY A C 1
ATOM 726 O O . GLY A 1 93 ? -0.875 -4.297 9.706 1.00 93.56 93 GLY A O 1
ATOM 727 N N . LEU A 1 94 ? -2.770 -3.911 8.561 1.00 95.50 94 LEU A N 1
ATOM 728 C CA . LEU A 1 94 ? -2.260 -4.398 7.285 1.00 95.50 94 LEU A CA 1
ATOM 729 C C . LEU A 1 94 ? -1.632 -3.240 6.508 1.00 95.50 94 LEU A C 1
ATOM 731 O O . LEU A 1 94 ? -2.336 -2.304 6.137 1.00 95.50 94 LEU A O 1
ATOM 735 N N . SER A 1 95 ? -0.331 -3.308 6.244 1.00 96.19 95 SER A N 1
ATOM 736 C CA . SER A 1 95 ? 0.320 -2.447 5.257 1.00 96.19 95 SER A CA 1
ATOM 737 C C . SER A 1 95 ? -0.024 -2.933 3.850 1.00 96.19 95 SER A C 1
ATOM 739 O O . SER A 1 95 ? 0.192 -4.103 3.524 1.00 96.19 95 SER A O 1
ATOM 741 N N . VAL A 1 96 ? -0.557 -2.024 3.035 1.00 97.88 96 VAL A N 1
ATOM 742 C CA . VAL A 1 96 ? -0.761 -2.179 1.594 1.00 97.88 96 VAL A CA 1
ATOM 743 C C . VAL A 1 96 ? 0.138 -1.158 0.911 1.00 97.88 96 VAL A C 1
ATOM 745 O O . VAL A 1 96 ? -0.072 0.051 1.030 1.00 97.88 96 VAL A O 1
ATOM 748 N N . ARG A 1 97 ? 1.166 -1.640 0.215 1.00 97.38 97 ARG A N 1
ATOM 749 C CA . ARG A 1 97 ? 2.143 -0.806 -0.488 1.00 97.38 97 ARG A CA 1
ATOM 750 C C . ARG A 1 97 ? 2.100 -1.084 -1.978 1.00 97.38 97 ARG A C 1
ATOM 752 O O . ARG A 1 97 ? 2.271 -2.219 -2.401 1.00 97.38 97 ARG A O 1
ATOM 759 N N . ILE A 1 98 ? 1.944 -0.030 -2.764 1.00 97.44 98 ILE A N 1
ATOM 760 C CA . ILE A 1 98 ? 2.080 -0.056 -4.218 1.00 97.44 98 ILE A CA 1
ATOM 761 C C . ILE A 1 98 ? 3.442 0.514 -4.555 1.00 97.44 98 ILE A C 1
ATOM 763 O O . ILE A 1 98 ? 3.774 1.612 -4.108 1.00 97.44 98 ILE A O 1
ATOM 767 N N . GLN A 1 99 ? 4.237 -0.221 -5.322 1.00 96.50 99 GLN A N 1
ATOM 768 C CA . GLN A 1 99 ? 5.592 0.190 -5.647 1.00 96.50 99 GLN A CA 1
ATOM 769 C C . GLN A 1 99 ? 5.942 -0.108 -7.099 1.00 96.50 99 GLN A C 1
ATOM 771 O O . GLN A 1 99 ? 5.893 -1.253 -7.549 1.00 96.50 99 GLN A O 1
ATOM 776 N N . ILE A 1 100 ? 6.386 0.931 -7.803 1.00 96.00 100 ILE A N 1
ATOM 777 C CA . ILE A 1 100 ? 7.006 0.783 -9.117 1.00 96.00 100 ILE A CA 1
ATOM 778 C C . ILE A 1 100 ? 8.355 0.083 -8.908 1.00 96.00 100 ILE A C 1
ATOM 780 O O . ILE A 1 100 ? 9.157 0.547 -8.088 1.00 96.00 100 ILE A O 1
ATOM 784 N N . PRO A 1 101 ? 8.636 -1.030 -9.607 1.00 94.56 101 PRO A N 1
ATOM 785 C CA . PRO A 1 101 ? 9.927 -1.682 -9.500 1.00 94.56 101 PRO A CA 1
ATOM 786 C C . PRO A 1 101 ? 11.061 -0.741 -9.907 1.00 94.56 101 PRO A C 1
ATOM 788 O O . PRO A 1 101 ? 10.943 0.038 -10.853 1.00 94.56 101 PRO A O 1
ATOM 791 N N . THR A 1 102 ? 12.180 -0.823 -9.193 1.00 92.75 102 THR A N 1
ATOM 792 C CA . THR A 1 102 ? 13.329 0.067 -9.395 1.00 92.75 102 THR A CA 1
ATOM 793 C C . THR A 1 102 ? 14.607 -0.727 -9.580 1.00 92.75 102 THR A C 1
ATOM 795 O O . THR A 1 102 ? 14.724 -1.848 -9.088 1.00 92.75 102 THR A O 1
ATOM 798 N N . ARG A 1 103 ? 15.571 -0.139 -10.285 1.00 90.31 103 ARG A N 1
ATOM 799 C CA . ARG A 1 103 ? 16.921 -0.680 -10.455 1.00 90.31 103 ARG A CA 1
ATOM 800 C C . ARG A 1 103 ? 17.952 0.417 -10.232 1.00 90.31 103 ARG A C 1
ATOM 802 O O . ARG A 1 103 ? 17.638 1.605 -10.319 1.00 90.31 103 ARG A O 1
ATOM 809 N N . ARG A 1 104 ? 19.192 0.021 -9.947 1.00 89.62 104 ARG A N 1
ATOM 810 C CA . ARG A 1 104 ? 20.317 0.957 -9.884 1.00 89.62 104 ARG A CA 1
ATOM 811 C C . ARG A 1 104 ? 20.940 1.109 -11.265 1.00 89.62 104 ARG A C 1
ATOM 813 O O . ARG A 1 104 ? 21.326 0.123 -11.879 1.00 89.62 104 ARG A O 1
ATOM 820 N N . GLU A 1 105 ? 21.075 2.347 -11.712 1.00 90.44 105 GLU A N 1
ATOM 821 C CA . GLU A 1 105 ? 21.724 2.723 -12.964 1.00 90.44 105 GLU A CA 1
ATOM 822 C C . GLU A 1 105 ? 22.648 3.913 -12.683 1.00 90.44 105 GLU A C 1
ATOM 824 O O . GLU A 1 105 ? 22.209 4.941 -12.165 1.00 90.44 105 GLU A O 1
ATOM 829 N N . ASN A 1 106 ? 23.953 3.759 -12.938 1.00 90.56 106 ASN A N 1
ATOM 830 C CA . ASN A 1 106 ? 24.974 4.783 -12.664 1.00 90.56 106 ASN A CA 1
ATOM 831 C C . ASN A 1 106 ? 24.901 5.366 -11.234 1.00 90.56 106 ASN A C 1
ATOM 833 O O . ASN A 1 106 ? 24.959 6.578 -11.026 1.00 90.56 106 ASN A O 1
ATOM 837 N N . GLY A 1 107 ? 24.701 4.498 -10.236 1.00 85.69 107 GLY A N 1
ATOM 838 C CA . GLY A 1 107 ? 24.582 4.884 -8.824 1.00 85.69 107 GLY A CA 1
ATOM 839 C C . GLY A 1 107 ? 23.247 5.536 -8.433 1.00 85.69 107 GLY A C 1
ATOM 840 O O . GLY A 1 107 ? 23.005 5.741 -7.243 1.00 85.69 107 GLY A O 1
ATOM 841 N N . LYS A 1 108 ? 22.353 5.810 -9.389 1.00 88.50 108 LYS A N 1
ATOM 842 C CA . LYS A 1 108 ? 21.021 6.381 -9.155 1.00 88.50 108 LYS A CA 1
ATOM 843 C C . LYS A 1 108 ? 19.953 5.298 -9.189 1.00 88.50 108 LYS A C 1
ATOM 845 O O . LYS A 1 108 ? 20.096 4.291 -9.875 1.00 88.50 108 LYS A O 1
ATOM 850 N N . LEU A 1 109 ? 18.883 5.509 -8.432 1.00 89.62 109 LEU A N 1
ATOM 851 C CA . LEU A 1 109 ? 17.704 4.657 -8.496 1.00 89.62 109 LEU A CA 1
ATOM 852 C C . LEU A 1 109 ? 16.775 5.172 -9.600 1.00 89.62 109 LEU A C 1
ATOM 854 O O . LEU A 1 109 ? 16.433 6.355 -9.605 1.00 89.62 109 LEU A O 1
ATOM 858 N N . VAL A 1 110 ? 16.394 4.291 -10.520 1.00 92.50 110 VAL A N 1
ATOM 859 C CA . VAL A 1 110 ? 15.507 4.586 -11.655 1.00 92.50 110 VAL A CA 1
ATOM 860 C C . VAL A 1 110 ? 14.422 3.518 -11.768 1.00 92.50 110 VAL A C 1
ATOM 862 O O . VAL A 1 110 ? 14.550 2.437 -11.184 1.00 92.50 110 VAL A O 1
ATOM 865 N N . GLU A 1 111 ? 13.357 3.799 -12.515 1.00 94.25 111 GLU A N 1
ATOM 866 C CA . GLU A 1 111 ? 12.309 2.819 -12.798 1.00 94.25 111 GLU A CA 1
ATOM 867 C C . GLU A 1 111 ? 12.874 1.629 -13.591 1.00 94.25 111 GLU A C 1
ATOM 869 O O . GLU A 1 111 ? 13.586 1.788 -14.585 1.00 94.25 111 GLU A O 1
ATOM 874 N N . ALA A 1 112 ? 12.581 0.411 -13.131 1.00 93.06 112 ALA A N 1
ATOM 875 C CA . ALA A 1 112 ? 13.032 -0.819 -13.779 1.00 93.06 112 ALA A CA 1
ATOM 876 C C . ALA A 1 112 ? 12.132 -1.240 -14.949 1.00 93.06 112 ALA A C 1
ATOM 878 O O . ALA A 1 112 ? 12.548 -2.046 -15.778 1.00 93.06 112 ALA A O 1
ATOM 879 N N . VAL A 1 113 ? 10.926 -0.682 -15.010 1.00 92.62 113 VAL A N 1
ATOM 880 C CA . VAL A 1 113 ? 9.882 -0.958 -15.998 1.00 92.62 113 VAL A CA 1
ATOM 881 C C . VAL A 1 113 ? 9.465 0.343 -16.681 1.00 92.62 113 VAL A C 1
ATOM 883 O O . VAL A 1 113 ? 9.776 1.431 -16.194 1.00 92.62 113 VAL A O 1
ATOM 886 N N . ASP A 1 114 ? 8.741 0.247 -17.795 1.00 95.81 114 ASP A N 1
ATOM 887 C CA . ASP A 1 114 ? 8.249 1.415 -18.536 1.00 95.81 114 ASP A CA 1
ATOM 888 C C . ASP A 1 114 ? 7.007 2.060 -17.885 1.00 95.81 114 ASP A C 1
ATOM 890 O O . ASP A 1 114 ? 5.938 2.180 -18.478 1.00 95.81 114 ASP A O 1
ATOM 894 N N . VAL A 1 115 ? 7.145 2.428 -16.612 1.00 95.56 115 VAL A N 1
ATOM 895 C CA . VAL A 1 115 ? 6.151 3.153 -15.816 1.00 95.56 115 VAL A CA 1
ATOM 896 C C . VAL A 1 115 ? 6.864 4.353 -15.220 1.00 95.56 115 VAL A C 1
ATOM 898 O O . VAL A 1 115 ? 7.781 4.184 -14.421 1.00 95.56 115 VAL A O 1
ATOM 901 N N . LYS A 1 116 ? 6.480 5.572 -15.600 1.00 96.06 116 LYS A N 1
ATOM 902 C CA . LYS A 1 116 ? 7.108 6.785 -15.066 1.00 96.06 116 LYS A CA 1
ATOM 903 C C . LYS A 1 116 ? 6.488 7.149 -13.731 1.00 96.06 116 LYS A C 1
ATOM 905 O O . LYS A 1 116 ? 5.286 7.386 -13.637 1.00 96.06 116 LYS A O 1
ATOM 910 N N . ARG A 1 117 ? 7.317 7.299 -12.697 1.00 94.56 117 ARG A N 1
ATOM 911 C CA . ARG A 1 117 ? 6.849 7.634 -11.345 1.00 94.56 117 ARG A CA 1
ATOM 912 C C . ARG A 1 117 ? 5.962 8.879 -11.297 1.00 94.56 117 ARG A C 1
ATOM 914 O O . ARG A 1 117 ? 5.009 8.920 -10.529 1.00 94.56 117 ARG A O 1
ATOM 921 N N . LYS A 1 118 ? 6.319 9.913 -12.062 1.00 94.75 118 LYS A N 1
ATOM 922 C CA . LYS A 1 118 ? 5.616 11.207 -12.057 1.00 94.75 118 LYS A CA 1
ATOM 923 C C . LYS A 1 118 ? 4.230 11.148 -12.705 1.00 94.75 118 LYS A C 1
ATOM 925 O O . LYS A 1 118 ? 3.433 12.043 -12.462 1.00 94.75 118 LYS A O 1
ATOM 930 N N . GLU A 1 119 ? 3.982 10.132 -13.523 1.00 96.25 119 GLU A N 1
ATOM 931 C CA . GLU A 1 119 ? 2.751 9.970 -14.304 1.00 96.25 119 GLU A CA 1
ATOM 932 C C . GLU A 1 119 ? 1.858 8.863 -13.734 1.00 96.25 119 GLU A C 1
ATOM 934 O O . GLU A 1 119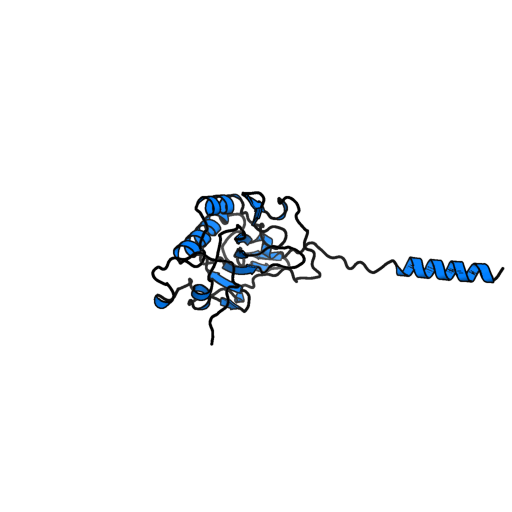 ? 0.667 8.821 -14.022 1.00 96.25 119 GLU A O 1
ATOM 939 N N . PHE A 1 120 ? 2.416 7.973 -12.909 1.00 97.81 120 PHE A N 1
ATOM 940 C CA . PHE A 1 120 ? 1.671 6.876 -12.311 1.00 97.81 120 PHE A CA 1
ATOM 941 C C . PHE A 1 120 ? 0.631 7.371 -11.296 1.00 97.81 120 PHE A C 1
ATOM 943 O O . PHE A 1 120 ? 0.957 8.037 -10.308 1.00 97.81 120 PHE A O 1
ATOM 950 N N . ASP A 1 121 ? -0.627 6.987 -11.509 1.00 98.25 121 ASP A N 1
ATOM 951 C CA . ASP A 1 121 ? -1.742 7.342 -10.634 1.00 98.25 121 ASP A CA 1
ATOM 952 C C . ASP A 1 121 ? -1.824 6.406 -9.417 1.00 98.25 121 ASP A C 1
ATOM 954 O O . ASP A 1 121 ? -2.614 5.460 -9.353 1.00 98.25 121 ASP A O 1
ATOM 958 N N . PHE A 1 122 ? -1.006 6.705 -8.404 1.00 98.19 122 PHE A N 1
ATOM 959 C CA . PHE A 1 122 ? -1.018 5.983 -7.129 1.00 98.19 122 PHE A CA 1
ATOM 960 C C . PHE A 1 122 ? -2.380 6.014 -6.419 1.00 98.19 122 PHE A C 1
ATOM 962 O O . PHE A 1 122 ? -2.665 5.101 -5.644 1.00 98.19 122 PHE A O 1
ATOM 969 N N . LYS A 1 123 ? -3.218 7.033 -6.656 1.00 98.44 123 LYS A N 1
ATOM 970 C CA . LYS A 1 123 ? -4.524 7.157 -5.995 1.00 98.44 123 LYS A CA 1
ATOM 971 C C . LYS A 1 123 ? -5.491 6.119 -6.541 1.00 98.44 123 LYS A C 1
ATOM 973 O O . LYS A 1 123 ? -6.071 5.354 -5.767 1.00 98.44 123 LYS A O 1
ATOM 978 N N . SER A 1 124 ? -5.610 6.051 -7.867 1.00 98.38 124 SER A N 1
ATOM 979 C CA . SER A 1 124 ? -6.440 5.051 -8.541 1.00 98.38 124 SER A CA 1
ATOM 980 C C . SER A 1 124 ? -5.932 3.636 -8.291 1.00 98.38 124 SER A C 1
ATOM 982 O O . SER A 1 124 ? -6.736 2.759 -7.976 1.00 98.38 124 SER A O 1
ATOM 984 N N . ALA A 1 125 ? -4.612 3.426 -8.346 1.00 98.50 125 ALA A N 1
ATOM 985 C CA . ALA A 1 125 ? -4.017 2.128 -8.055 1.00 98.50 125 ALA A CA 1
ATOM 986 C C . ALA A 1 125 ? -4.352 1.665 -6.625 1.00 98.50 125 ALA A C 1
ATOM 988 O O . ALA A 1 125 ? -4.858 0.561 -6.438 1.00 98.50 125 ALA A O 1
ATOM 989 N N . MET A 1 126 ? -4.162 2.526 -5.615 1.00 98.75 126 MET A N 1
ATOM 990 C CA . MET A 1 126 ? -4.454 2.184 -4.215 1.00 98.75 126 MET A CA 1
ATOM 991 C C . MET A 1 126 ? -5.933 1.882 -3.992 1.00 98.75 126 MET A C 1
ATOM 993 O O . MET A 1 126 ? -6.272 0.906 -3.323 1.00 98.75 126 MET A O 1
ATOM 997 N N . ARG A 1 127 ? -6.818 2.685 -4.593 1.00 98.69 127 ARG A N 1
ATOM 998 C CA . ARG A 1 127 ? -8.263 2.456 -4.547 1.00 98.69 127 ARG A CA 1
ATOM 999 C C . ARG A 1 127 ? -8.624 1.069 -5.083 1.00 98.69 127 ARG A C 1
ATOM 1001 O O . ARG A 1 127 ? -9.297 0.314 -4.387 1.00 98.69 127 ARG A O 1
ATOM 1008 N N . ILE A 1 128 ? -8.143 0.728 -6.280 1.00 98.62 128 ILE A N 1
ATOM 1009 C CA . ILE A 1 128 ? -8.431 -0.550 -6.945 1.00 98.62 128 ILE A CA 1
ATOM 1010 C C . ILE A 1 128 ? -7.954 -1.737 -6.107 1.00 98.62 128 ILE A C 1
ATOM 1012 O O . ILE A 1 128 ? -8.698 -2.704 -5.946 1.00 98.62 128 ILE A O 1
ATOM 1016 N N . GLU A 1 129 ? -6.751 -1.670 -5.533 1.00 98.62 129 GLU A N 1
ATOM 1017 C CA . GLU A 1 129 ? -6.239 -2.780 -4.723 1.00 98.62 129 GLU A CA 1
ATOM 1018 C C . GLU A 1 129 ? -7.038 -2.981 -3.436 1.00 98.62 129 GLU A C 1
ATOM 1020 O O . GLU A 1 129 ? -7.377 -4.113 -3.093 1.00 98.62 129 GLU A O 1
ATOM 1025 N N . ILE A 1 130 ? -7.393 -1.904 -2.732 1.00 98.62 130 ILE A N 1
ATOM 1026 C CA . ILE A 1 130 ? -8.194 -2.007 -1.505 1.00 98.62 130 ILE A CA 1
ATOM 1027 C C . ILE A 1 130 ? -9.607 -2.511 -1.829 1.00 98.62 130 ILE A C 1
ATOM 1029 O O . ILE A 1 130 ? -10.122 -3.388 -1.132 1.00 98.62 130 ILE A O 1
ATOM 1033 N N . GLU A 1 131 ? -10.227 -2.019 -2.905 1.00 98.38 131 GLU A N 1
A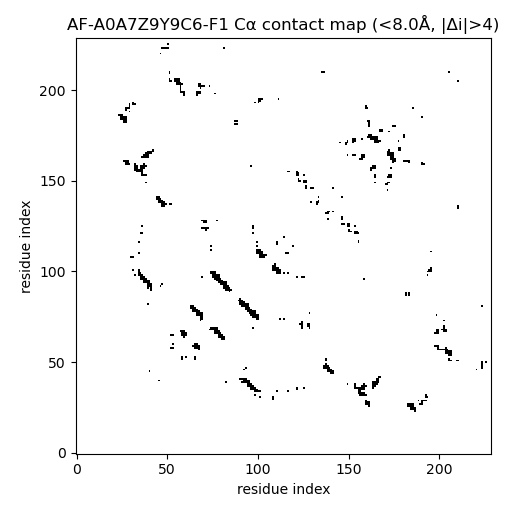TOM 1034 C CA . GLU A 1 131 ? -11.523 -2.513 -3.382 1.00 98.38 131 GLU A CA 1
ATOM 1035 C C . GLU A 1 131 ? -11.469 -4.007 -3.711 1.00 98.38 131 GLU A C 1
ATOM 1037 O O . GLU A 1 131 ? -12.353 -4.760 -3.293 1.00 98.38 131 GLU A O 1
ATOM 1042 N N . TRP A 1 132 ? -10.419 -4.454 -4.404 1.00 97.62 132 TRP A N 1
ATOM 1043 C CA . TRP A 1 132 ? -10.231 -5.858 -4.749 1.00 97.62 132 TRP A CA 1
ATOM 1044 C C . TRP A 1 132 ? -10.024 -6.727 -3.504 1.00 97.62 132 TRP A C 1
ATOM 1046 O O . TRP A 1 132 ? -10.739 -7.716 -3.327 1.00 97.62 132 TRP A O 1
ATOM 1056 N N . LEU A 1 133 ? -9.125 -6.337 -2.594 1.00 97.00 133 LEU A N 1
ATOM 1057 C CA . LEU A 1 133 ? -8.889 -7.054 -1.335 1.00 97.00 133 LEU A CA 1
ATOM 1058 C C . LEU A 1 133 ? -10.184 -7.169 -0.514 1.00 97.00 133 LEU A C 1
ATOM 1060 O O . LEU A 1 133 ? -10.479 -8.231 0.043 1.00 97.00 133 LEU A O 1
ATOM 1064 N N . ARG A 1 134 ? -10.991 -6.101 -0.474 1.00 96.25 134 ARG A N 1
ATOM 1065 C CA . ARG A 1 134 ? -12.299 -6.090 0.194 1.00 96.25 134 ARG A CA 1
ATOM 1066 C C . ARG A 1 134 ? -13.285 -7.032 -0.491 1.00 96.25 134 ARG A C 1
ATOM 1068 O O . ARG A 1 134 ? -13.914 -7.848 0.178 1.00 96.25 134 ARG A O 1
ATOM 1075 N N . ALA A 1 135 ? -13.388 -6.973 -1.817 1.00 93.19 135 ALA A N 1
ATOM 1076 C CA . ALA A 1 135 ? -14.288 -7.817 -2.602 1.00 93.19 135 ALA A CA 1
ATOM 1077 C C . ALA A 1 135 ? -13.952 -9.314 -2.494 1.00 93.19 135 ALA A C 1
ATOM 1079 O O . ALA A 1 135 ? -14.844 -10.156 -2.586 1.00 93.19 135 ALA A O 1
ATOM 1080 N N . LYS A 1 136 ? -12.678 -9.661 -2.275 1.00 92.44 136 LYS A N 1
ATOM 1081 C CA . LYS A 1 136 ? -12.231 -11.042 -2.033 1.00 92.44 136 LYS A CA 1
ATOM 1082 C C . LYS A 1 136 ? -12.322 -11.476 -0.569 1.00 92.44 136 LYS A C 1
ATOM 1084 O O . LYS A 1 136 ? -11.969 -12.607 -0.253 1.00 92.44 136 LYS A O 1
ATOM 1089 N N . GLY A 1 137 ? -12.798 -10.605 0.323 1.00 90.19 137 GLY A N 1
ATOM 1090 C CA . GLY A 1 137 ? -12.919 -10.890 1.754 1.00 90.19 137 GLY A CA 1
ATOM 1091 C C . GLY A 1 137 ? -11.580 -10.969 2.492 1.00 90.19 137 GLY A C 1
ATOM 1092 O O . GLY A 1 137 ? -11.557 -11.409 3.641 1.00 90.19 137 GLY A O 1
ATOM 1093 N N . VAL A 1 138 ? -10.485 -10.539 1.856 1.00 93.31 138 VAL A N 1
ATOM 1094 C CA . VAL A 1 138 ? -9.140 -10.487 2.452 1.00 93.31 138 VAL A CA 1
ATOM 1095 C C . VAL A 1 138 ? -9.075 -9.392 3.507 1.00 93.31 138 VAL A C 1
ATOM 1097 O O . VAL A 1 138 ? -8.453 -9.582 4.546 1.00 93.31 138 VAL A O 1
ATOM 1100 N N . ILE A 1 139 ? -9.761 -8.270 3.280 1.00 96.19 139 ILE A N 1
ATOM 1101 C CA . ILE A 1 139 ? -9.978 -7.219 4.281 1.00 96.19 139 ILE A CA 1
ATOM 1102 C C . ILE A 1 139 ? -11.473 -7.043 4.537 1.00 96.19 139 ILE A C 1
ATOM 1104 O O . ILE A 1 139 ? -12.298 -7.146 3.629 1.00 96.19 139 ILE A O 1
ATOM 1108 N N . ARG A 1 140 ? -11.836 -6.780 5.792 1.00 95.38 140 ARG A N 1
ATOM 1109 C CA . ARG A 1 140 ? -13.220 -6.584 6.241 1.00 95.38 140 ARG A CA 1
ATOM 1110 C C . ARG A 1 140 ? -13.309 -5.334 7.107 1.00 95.38 140 ARG A C 1
ATOM 1112 O O . ARG A 1 140 ? -12.345 -4.972 7.774 1.00 95.38 140 ARG A O 1
ATOM 1119 N N . GLY A 1 141 ? -14.475 -4.690 7.101 1.00 95.31 141 GLY A N 1
ATOM 1120 C CA . GLY A 1 141 ? -14.737 -3.484 7.894 1.00 95.31 141 GLY A CA 1
ATOM 1121 C C . GLY A 1 141 ? -14.227 -2.175 7.283 1.00 95.31 141 GLY A C 1
ATOM 1122 O O . GLY A 1 141 ? -14.457 -1.132 7.883 1.00 95.31 141 GLY A O 1
ATOM 1123 N N . VAL A 1 142 ? -13.584 -2.214 6.108 1.00 97.12 142 VAL A N 1
ATOM 1124 C CA . VAL A 1 142 ? -13.183 -1.026 5.329 1.00 97.12 142 VAL A CA 1
ATOM 1125 C C . VAL A 1 142 ? -14.394 -0.458 4.583 1.00 97.12 142 VAL A C 1
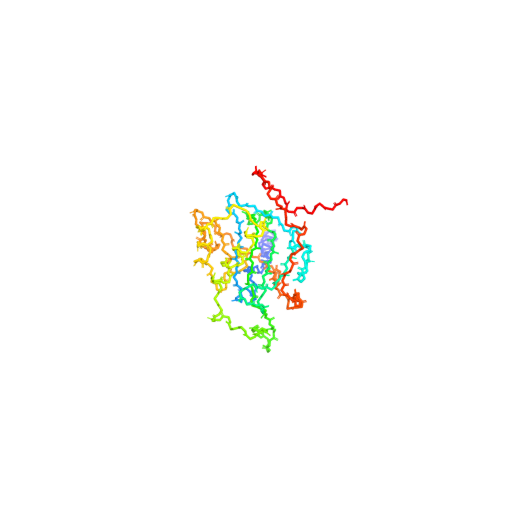ATOM 1127 O O . VAL A 1 142 ? -14.993 -1.160 3.758 1.00 97.12 142 VAL A O 1
ATOM 1130 N N . THR A 1 143 ? -14.758 0.793 4.861 1.00 98.00 143 THR A N 1
ATOM 1131 C CA . THR A 1 143 ? -15.914 1.465 4.243 1.00 98.00 143 THR A CA 1
ATOM 1132 C C . THR A 1 143 ? -15.529 2.199 2.957 1.00 98.00 143 THR A C 1
ATOM 1134 O O . THR A 1 143 ? -14.351 2.305 2.616 1.00 98.00 143 THR A O 1
ATOM 1137 N N . ASP A 1 144 ? -16.515 2.698 2.212 1.00 98.12 144 ASP A N 1
AT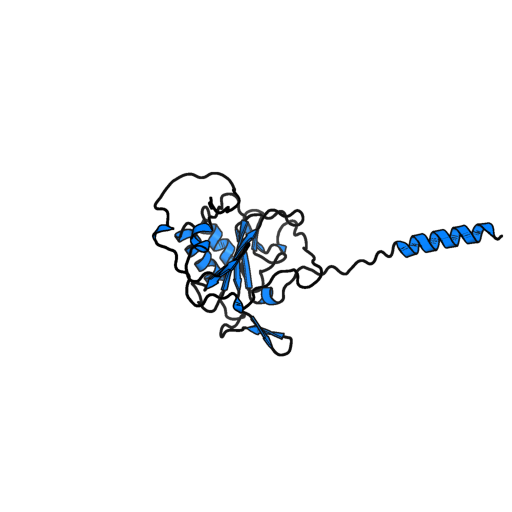OM 1138 C CA . ASP A 1 144 ? -16.248 3.511 1.018 1.00 98.12 144 ASP A CA 1
ATOM 1139 C C . ASP A 1 144 ? -15.631 4.869 1.389 1.00 98.12 144 ASP A C 1
ATOM 1141 O O . ASP A 1 144 ? -14.776 5.381 0.666 1.00 98.12 144 ASP A O 1
ATOM 1145 N N . GLU A 1 145 ? -15.980 5.415 2.557 1.00 98.38 145 GLU A N 1
ATOM 1146 C CA . GLU A 1 145 ? -15.354 6.618 3.112 1.00 98.38 145 GLU A CA 1
ATOM 1147 C C . GLU A 1 145 ? -13.879 6.386 3.445 1.00 98.38 145 GLU A C 1
ATOM 1149 O O . GLU A 1 145 ? -13.059 7.268 3.190 1.00 98.38 145 GLU A O 1
ATOM 1154 N N . ASP A 1 146 ? -13.520 5.202 3.960 1.00 98.62 146 ASP A N 1
ATOM 1155 C CA . ASP A 1 146 ? -12.113 4.851 4.163 1.00 98.62 146 ASP A CA 1
ATOM 1156 C C . ASP A 1 146 ? -11.359 4.826 2.840 1.00 98.62 146 ASP A C 1
ATOM 1158 O O . ASP A 1 146 ? -10.306 5.442 2.717 1.00 98.62 146 ASP A O 1
ATOM 1162 N N . ILE A 1 147 ? -11.903 4.135 1.835 1.00 98.69 147 ILE A N 1
ATOM 1163 C CA . ILE A 1 147 ? -11.271 4.009 0.518 1.00 98.69 147 ILE A CA 1
ATOM 1164 C C . ILE A 1 147 ? -11.072 5.388 -0.108 1.00 98.69 147 ILE A C 1
ATOM 1166 O O . ILE A 1 147 ? -9.980 5.692 -0.595 1.00 98.69 147 ILE A O 1
ATOM 1170 N N . LYS A 1 148 ? -12.097 6.244 -0.038 1.00 98.56 148 LYS A N 1
ATOM 1171 C CA . LYS A 1 148 ? -12.014 7.629 -0.493 1.00 98.56 148 LYS A CA 1
ATOM 1172 C C . LYS A 1 148 ? -10.913 8.384 0.253 1.00 98.56 148 LYS A C 1
ATOM 1174 O O . LYS A 1 148 ? -9.996 8.882 -0.395 1.00 98.56 148 LYS A O 1
ATOM 1179 N N . GLY A 1 149 ? -10.952 8.408 1.587 1.00 98.62 149 GLY A N 1
ATOM 1180 C CA . GLY A 1 149 ? -9.977 9.130 2.407 1.00 98.62 149 GLY A CA 1
ATOM 1181 C C . GLY A 1 149 ? -8.538 8.652 2.195 1.00 98.62 149 GLY A C 1
ATOM 1182 O O . GLY A 1 149 ? -7.628 9.468 2.067 1.00 98.62 149 GLY A O 1
ATOM 1183 N N . ILE A 1 150 ? -8.328 7.338 2.072 1.00 98.62 150 ILE A N 1
ATOM 1184 C CA . ILE A 1 150 ? -7.024 6.759 1.736 1.00 98.62 150 ILE A CA 1
ATOM 1185 C C . ILE A 1 150 ? -6.576 7.257 0.364 1.00 98.62 150 ILE A C 1
ATOM 1187 O O . ILE A 1 150 ? -5.487 7.816 0.260 1.00 98.62 150 ILE A O 1
ATOM 1191 N N . SER A 1 151 ? -7.407 7.095 -0.673 1.00 97.69 151 SER A N 1
ATOM 1192 C CA . SER A 1 151 ? -7.062 7.480 -2.049 1.00 97.69 151 SER A CA 1
ATOM 1193 C C . SER A 1 151 ? -6.767 8.977 -2.197 1.00 97.69 151 SER A C 1
ATOM 1195 O O . SER A 1 151 ? -5.917 9.365 -2.994 1.00 97.69 151 SER A O 1
ATOM 1197 N N . GLU A 1 152 ? -7.412 9.829 -1.399 1.00 97.94 152 GLU A N 1
ATOM 1198 C CA . GLU A 1 152 ? -7.146 11.266 -1.373 1.00 97.94 152 GLU A CA 1
ATOM 1199 C C . GLU A 1 152 ? -5.809 11.593 -0.689 1.00 97.94 152 GLU A C 1
ATOM 1201 O O . GLU A 1 152 ? -5.101 12.493 -1.154 1.00 97.94 152 GLU A O 1
ATOM 1206 N N . ALA A 1 153 ? -5.442 10.838 0.354 1.00 98.00 153 ALA A N 1
ATOM 1207 C CA . ALA A 1 153 ? -4.234 11.037 1.155 1.00 98.00 153 ALA A CA 1
ATOM 1208 C C . ALA A 1 153 ? -2.953 10.437 0.542 1.00 98.00 153 ALA A C 1
ATOM 1210 O O . ALA A 1 153 ? -1.860 10.959 0.783 1.00 98.00 153 ALA A O 1
ATOM 1211 N N . VAL A 1 154 ? -3.036 9.343 -0.229 1.00 96.81 154 VAL A N 1
ATOM 1212 C CA . VAL A 1 154 ? -1.846 8.752 -0.869 1.00 96.81 154 VAL A CA 1
ATOM 1213 C C . VAL A 1 154 ? -1.301 9.622 -2.005 1.00 96.81 154 VAL A C 1
ATOM 1215 O O . VAL A 1 154 ? -2.025 10.167 -2.838 1.00 96.81 154 VAL A O 1
ATOM 1218 N N . LYS A 1 155 ? 0.030 9.695 -2.066 1.00 95.44 155 LYS A N 1
ATOM 1219 C CA . LYS A 1 155 ? 0.820 10.266 -3.164 1.00 95.44 155 LYS A CA 1
ATOM 1220 C C . LYS A 1 155 ? 2.131 9.492 -3.290 1.00 95.44 155 LYS A C 1
ATOM 1222 O O . LYS A 1 155 ? 2.543 8.813 -2.349 1.00 95.44 155 LYS A O 1
ATOM 1227 N N . ALA A 1 156 ? 2.802 9.620 -4.432 1.00 94.38 156 ALA A N 1
ATOM 1228 C CA . ALA A 1 156 ? 4.151 9.087 -4.602 1.00 94.38 156 ALA A CA 1
ATOM 1229 C C . ALA A 1 156 ? 5.077 9.598 -3.482 1.00 94.38 156 ALA A C 1
ATOM 1231 O O . ALA A 1 156 ? 5.098 10.796 -3.193 1.00 94.38 156 ALA A O 1
ATOM 1232 N N . GLY A 1 157 ? 5.844 8.704 -2.860 1.00 92.62 157 GLY A N 1
ATOM 1233 C CA . GLY A 1 157 ? 6.707 9.030 -1.725 1.00 92.62 157 GLY A CA 1
ATOM 1234 C C . GLY A 1 157 ? 6.043 8.882 -0.355 1.00 92.62 157 GLY A C 1
ATOM 1235 O O . GLY A 1 157 ? 6.757 8.884 0.646 1.00 92.62 157 GLY A O 1
ATOM 1236 N N . ASN A 1 158 ? 4.719 8.698 -0.277 1.00 94.50 158 ASN A N 1
ATOM 1237 C CA . ASN A 1 158 ? 4.047 8.348 0.979 1.00 94.50 158 ASN A CA 1
ATOM 1238 C C . ASN A 1 158 ? 4.250 6.865 1.293 1.00 94.50 158 ASN A C 1
ATOM 1240 O O . ASN A 1 158 ? 3.295 6.097 1.315 1.00 94.50 158 ASN A O 1
ATOM 1244 N N . ALA A 1 159 ? 5.493 6.449 1.500 1.00 92.94 159 ALA A N 1
ATOM 1245 C CA . ALA A 1 159 ? 5.849 5.083 1.845 1.00 92.94 159 ALA A CA 1
ATOM 1246 C C . ALA A 1 159 ? 6.932 5.052 2.923 1.00 92.94 159 ALA A C 1
ATOM 1248 O O . ALA A 1 159 ? 7.607 6.049 3.175 1.00 92.94 159 ALA A O 1
ATOM 1249 N N . GLY A 1 160 ? 7.076 3.911 3.596 1.00 89.50 160 GLY A N 1
ATOM 1250 C CA . GLY A 1 160 ? 8.024 3.780 4.696 1.00 89.50 160 GLY A CA 1
ATOM 1251 C C . GLY A 1 160 ? 7.480 4.322 6.021 1.00 89.50 160 GLY A C 1
ATOM 1252 O O . GLY A 1 160 ? 6.384 4.877 6.115 1.00 89.50 160 GLY A O 1
ATOM 1253 N N . TRP A 1 161 ? 8.213 4.073 7.109 1.00 87.44 161 TRP A N 1
ATOM 1254 C CA . TRP A 1 161 ? 7.740 4.298 8.490 1.00 87.44 161 TRP A CA 1
ATOM 1255 C C . TRP A 1 161 ? 7.336 5.737 8.787 1.00 87.44 161 TRP A C 1
ATOM 1257 O O . TRP A 1 161 ? 6.373 5.957 9.509 1.00 87.44 161 TRP A O 1
ATOM 1267 N N . ASN A 1 162 ? 8.037 6.699 8.194 1.00 88.75 162 ASN A N 1
ATOM 1268 C CA . ASN A 1 162 ? 7.852 8.110 8.505 1.00 88.75 162 ASN A CA 1
ATOM 1269 C C . ASN A 1 162 ? 6.861 8.822 7.566 1.00 88.75 162 ASN A C 1
ATOM 1271 O O . ASN A 1 162 ? 6.533 9.979 7.817 1.00 88.75 162 ASN A O 1
ATOM 1275 N N . SER A 1 163 ? 6.392 8.174 6.491 1.00 93.00 163 SER A N 1
ATOM 1276 C CA . SER A 1 163 ? 5.602 8.851 5.444 1.00 93.00 163 SER A CA 1
ATOM 1277 C C . SER A 1 163 ? 4.376 8.100 4.939 1.00 93.00 163 SER A C 1
ATOM 1279 O O . SER A 1 163 ? 3.550 8.708 4.259 1.00 93.00 163 SER A O 1
ATOM 1281 N N . ARG A 1 164 ? 4.217 6.817 5.281 1.00 94.25 164 ARG A N 1
ATOM 1282 C CA . ARG A 1 164 ? 3.009 6.045 4.954 1.00 94.25 164 ARG A CA 1
ATOM 1283 C C . ARG A 1 164 ? 1.736 6.702 5.495 1.00 94.25 164 ARG A C 1
ATOM 1285 O O . ARG A 1 164 ? 1.771 7.396 6.510 1.00 94.25 164 ARG A O 1
ATOM 1292 N N . VAL A 1 165 ? 0.612 6.444 4.840 1.00 97.88 165 VAL A N 1
ATOM 1293 C CA . VAL A 1 165 ? -0.715 6.896 5.271 1.00 97.88 165 VAL A CA 1
ATOM 1294 C C . VAL A 1 165 ? -1.235 6.007 6.405 1.00 97.88 165 VAL A C 1
ATOM 1296 O O . VAL A 1 165 ? -1.097 4.784 6.363 1.00 97.88 165 VAL A O 1
ATOM 1299 N N . VAL A 1 166 ? -1.838 6.622 7.418 1.00 97.12 166 VAL A N 1
ATOM 1300 C CA . VAL A 1 166 ? -2.455 5.965 8.578 1.00 97.12 166 VAL A CA 1
ATOM 1301 C C . VAL A 1 166 ? -3.775 6.653 8.927 1.00 97.12 166 VAL A C 1
ATOM 1303 O O . VAL A 1 166 ? -4.008 7.797 8.539 1.00 97.12 166 VAL A O 1
ATOM 1306 N N . PHE A 1 167 ? -4.637 5.967 9.669 1.00 96.56 167 PHE A N 1
ATOM 1307 C CA . PHE A 1 167 ? -5.804 6.559 10.307 1.00 96.56 167 PHE A CA 1
ATOM 1308 C C . PHE A 1 167 ? -5.418 7.102 11.680 1.00 96.56 167 PHE A C 1
ATOM 1310 O O . PHE A 1 167 ? -4.998 6.342 12.555 1.00 96.56 167 PHE A O 1
ATOM 1317 N N . ASP A 1 168 ? -5.573 8.405 11.867 1.00 95.00 168 ASP A N 1
ATOM 1318 C CA . ASP A 1 168 ? -5.355 9.100 13.133 1.00 95.00 168 ASP A CA 1
ATOM 1319 C C . ASP A 1 168 ? -6.311 10.290 13.211 1.00 95.00 168 ASP A C 1
ATOM 1321 O O . ASP A 1 168 ? -6.629 10.911 12.198 1.00 95.00 168 ASP A O 1
ATOM 1325 N N . ASP A 1 169 ? -6.796 10.587 14.413 1.00 93.44 169 ASP A N 1
ATOM 1326 C CA . ASP A 1 169 ? -7.723 11.698 14.661 1.00 93.44 169 ASP A CA 1
ATOM 1327 C C . ASP A 1 169 ? -8.949 11.742 13.724 1.00 93.44 169 ASP A C 1
ATOM 1329 O O . ASP A 1 169 ? -9.362 12.793 13.236 1.00 93.44 169 ASP A O 1
ATOM 1333 N N . GLY A 1 170 ? -9.527 10.573 13.434 1.00 95.19 170 GLY A N 1
ATOM 1334 C CA . GLY A 1 170 ? -10.749 10.466 12.635 1.00 95.19 170 GLY A CA 1
ATOM 1335 C C . GLY A 1 170 ? -10.555 10.593 11.120 1.00 95.19 170 GLY A C 1
ATOM 1336 O O . GLY A 1 170 ? -11.550 10.577 10.396 1.00 95.19 170 GLY A O 1
ATOM 1337 N N . ARG A 1 171 ? -9.315 10.695 10.621 1.00 97.19 171 ARG A N 1
ATOM 1338 C CA . ARG A 1 171 ? -9.032 10.814 9.184 1.00 97.19 171 ARG A CA 1
ATOM 1339 C C . ARG A 1 171 ? -7.827 9.991 8.736 1.00 97.19 171 ARG A C 1
ATOM 1341 O O . ARG A 1 171 ? -6.936 9.671 9.518 1.00 97.19 171 ARG A O 1
ATOM 1348 N N . TRP A 1 172 ? -7.792 9.686 7.443 1.00 98.31 172 TRP A N 1
ATOM 1349 C CA . TRP A 1 172 ? -6.631 9.102 6.776 1.00 98.31 172 TRP A CA 1
ATOM 1350 C C . TRP A 1 172 ? -5.653 10.209 6.383 1.00 98.31 172 TRP A C 1
ATOM 1352 O O . TRP A 1 172 ? -6.035 11.154 5.697 1.00 98.31 172 TRP A O 1
ATOM 1362 N N . GLN A 1 173 ? -4.404 10.113 6.831 1.00 97.81 173 GLN A N 1
ATOM 1363 C CA . GLN A 1 173 ? -3.379 11.128 6.587 1.00 97.81 173 GLN A CA 1
ATOM 1364 C C . GLN A 1 173 ? -1.968 10.525 6.609 1.00 97.81 173 GLN A C 1
ATOM 1366 O O . GLN A 1 173 ? -1.761 9.465 7.206 1.00 97.81 173 GLN A O 1
ATOM 1371 N N . PRO A 1 174 ? -0.973 11.163 5.973 1.00 96.75 174 PRO A N 1
ATOM 1372 C CA . PRO A 1 174 ? 0.421 10.760 6.115 1.00 96.75 174 PRO A CA 1
ATOM 1373 C C . PRO A 1 174 ? 0.852 10.770 7.585 1.00 96.75 174 PRO A C 1
ATOM 1375 O O . PRO A 1 174 ? 0.498 11.674 8.338 1.00 96.75 174 PRO A O 1
ATOM 1378 N N . TYR A 1 175 ? 1.653 9.787 7.996 1.00 93.75 175 TYR A N 1
ATOM 1379 C 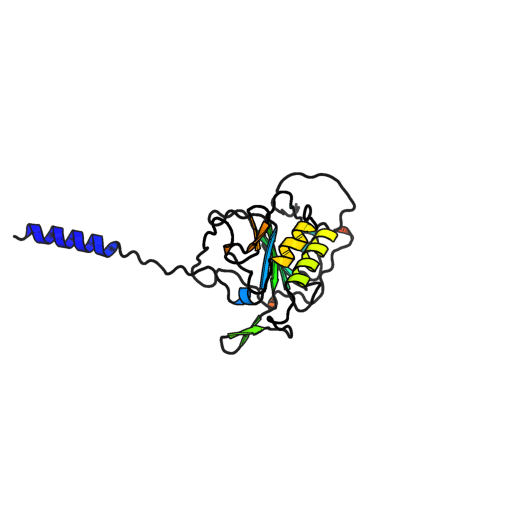CA . TYR A 1 175 ? 2.067 9.628 9.391 1.00 93.75 175 TYR A CA 1
ATOM 1380 C C . TYR A 1 175 ? 2.742 10.883 9.961 1.00 93.75 175 TYR A C 1
ATOM 1382 O O . TYR A 1 175 ? 2.471 11.260 11.097 1.00 93.75 175 TYR A O 1
ATOM 1390 N N . TYR A 1 176 ? 3.557 11.584 9.169 1.00 92.44 176 TYR A N 1
ATOM 1391 C CA . TYR A 1 176 ? 4.211 12.826 9.598 1.00 92.44 176 TYR A CA 1
ATOM 1392 C C . TYR A 1 176 ? 3.240 14.000 9.853 1.00 92.44 176 TYR A C 1
ATOM 1394 O O . TYR A 1 176 ? 3.666 15.006 10.410 1.00 92.44 176 TYR A O 1
ATOM 1402 N N . GLU A 1 177 ? 1.967 13.893 9.454 1.00 94.56 177 GLU A 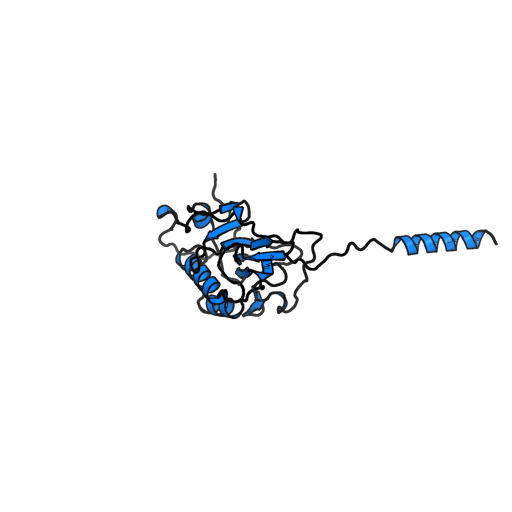N 1
ATOM 1403 C CA . GLU A 1 177 ? 0.909 14.895 9.694 1.00 94.56 177 GLU A CA 1
ATOM 1404 C C . GLU A 1 177 ? 0.017 14.537 10.897 1.00 94.56 177 GLU A C 1
ATOM 1406 O O . GLU A 1 177 ? -0.927 15.263 11.210 1.00 94.56 177 GLU A O 1
ATOM 1411 N N . THR A 1 178 ? 0.296 13.414 11.570 1.00 92.38 178 THR A N 1
ATOM 1412 C CA . THR A 1 178 ? -0.417 12.990 12.788 1.00 92.38 178 THR A CA 1
ATOM 1413 C C . THR A 1 178 ? -0.118 13.914 13.967 1.00 92.38 178 THR A C 1
ATOM 1415 O O . THR A 1 178 ? 0.783 14.750 13.907 1.00 92.38 178 THR A O 1
ATOM 1418 N N . LYS A 1 179 ? -0.869 13.784 15.069 1.00 87.00 179 LYS A N 1
ATOM 1419 C CA . LYS A 1 179 ? -0.689 14.668 16.239 1.00 87.00 179 LYS A CA 1
ATOM 1420 C C . LYS A 1 179 ? 0.699 14.579 16.874 1.00 87.00 179 LYS A C 1
ATOM 1422 O O . LYS A 1 179 ? 1.220 15.591 17.328 1.00 87.00 179 LYS A O 1
ATOM 1427 N N . ASN A 1 180 ? 1.273 13.378 16.939 1.00 83.19 180 ASN A N 1
ATOM 1428 C CA . ASN A 1 180 ? 2.536 13.109 17.630 1.00 83.19 180 ASN A CA 1
ATOM 1429 C C . ASN A 1 180 ? 3.400 12.107 16.840 1.00 83.19 180 ASN A C 1
ATOM 1431 O O . ASN A 1 180 ? 3.604 10.979 17.298 1.00 83.19 180 ASN A O 1
ATOM 1435 N N . PRO A 1 181 ? 3.904 12.475 15.649 1.00 85.81 181 PRO A N 1
ATOM 1436 C CA . PRO A 1 181 ? 4.692 11.569 14.834 1.00 85.81 181 PRO A CA 1
ATOM 1437 C C . PRO A 1 181 ? 6.053 11.336 15.488 1.00 85.81 181 PRO A C 1
ATOM 1439 O O . PRO A 1 181 ? 6.894 12.233 15.579 1.00 85.81 181 PRO A O 1
ATOM 1442 N N . LEU A 1 182 ? 6.300 10.103 15.918 1.00 83.44 182 LEU A N 1
ATOM 1443 C CA . LEU A 1 182 ? 7.630 9.680 16.336 1.00 83.44 182 LEU A CA 1
ATOM 1444 C C . LEU A 1 182 ? 8.479 9.414 15.098 1.00 83.44 182 LEU A C 1
ATOM 1446 O O . LEU A 1 182 ? 8.162 8.531 14.301 1.00 83.44 182 LEU A O 1
ATOM 1450 N N . LEU A 1 183 ? 9.571 10.164 14.951 1.00 82.88 183 LEU A N 1
ATOM 1451 C CA . LEU A 1 183 ? 10.531 9.964 13.872 1.00 82.88 183 LEU A CA 1
ATOM 1452 C C . LEU A 1 183 ? 11.311 8.669 14.108 1.00 82.88 183 LEU A C 1
ATOM 1454 O O . LEU A 1 183 ? 12.224 8.629 14.940 1.00 82.88 183 LEU A O 1
ATOM 1458 N N . LEU A 1 184 ? 11.005 7.624 13.338 1.00 80.06 184 LEU A N 1
ATOM 1459 C CA . LEU A 1 184 ? 11.804 6.410 13.370 1.00 80.06 184 LEU A CA 1
ATOM 1460 C C . LEU A 1 184 ? 13.159 6.698 12.739 1.00 80.06 184 LEU A C 1
ATOM 1462 O O . LEU A 1 184 ? 13.239 7.148 11.591 1.00 80.06 184 LEU A O 1
ATOM 1466 N N . ARG A 1 185 ? 14.223 6.399 13.481 1.00 78.38 185 ARG A N 1
ATOM 1467 C CA . ARG A 1 185 ? 15.602 6.477 13.007 1.00 78.38 185 ARG A CA 1
ATOM 1468 C C . ARG A 1 185 ? 16.202 5.080 12.956 1.00 78.38 185 ARG A C 1
ATOM 1470 O O . ARG A 1 185 ? 15.977 4.283 13.863 1.00 78.38 185 ARG A O 1
ATOM 1477 N N . ALA A 1 186 ? 16.964 4.790 11.911 1.00 68.88 186 ALA A N 1
ATOM 1478 C CA . ALA A 1 186 ? 17.640 3.508 11.736 1.00 68.88 186 ALA A CA 1
ATOM 1479 C C . ALA A 1 186 ? 19.136 3.722 11.467 1.00 68.88 186 ALA A C 1
ATOM 1481 O O . ALA A 1 186 ? 19.555 4.786 11.006 1.00 68.88 186 ALA A O 1
ATOM 1482 N N . LYS A 1 187 ? 19.949 2.703 11.768 1.00 56.03 187 LYS A N 1
ATOM 1483 C CA . LYS A 1 187 ? 21.349 2.629 11.330 1.00 56.03 187 LYS A CA 1
ATOM 1484 C C . LYS A 1 187 ? 21.405 1.809 10.031 1.00 56.03 187 LYS A C 1
ATOM 1486 O O . LYS A 1 187 ? 20.960 0.665 10.033 1.00 56.03 187 LYS A O 1
ATOM 1491 N N . GLY A 1 188 ? 21.966 2.368 8.956 1.00 52.41 188 GLY A N 1
ATOM 1492 C CA . GLY A 1 188 ? 22.155 1.674 7.668 1.00 52.41 188 GLY A CA 1
ATOM 1493 C C . GLY A 1 188 ? 20.874 1.459 6.840 1.00 52.41 188 GLY A C 1
ATOM 1494 O O . GLY A 1 188 ? 19.853 2.093 7.090 1.00 52.41 188 GLY A O 1
ATOM 1495 N N . ASP A 1 189 ? 20.926 0.536 5.870 1.00 47.59 189 ASP A N 1
ATOM 1496 C CA . ASP A 1 189 ? 19.880 0.263 4.855 1.00 47.59 189 ASP A CA 1
ATOM 1497 C C . ASP A 1 189 ? 18.621 -0.471 5.389 1.00 47.59 189 ASP A C 1
ATOM 1499 O O . ASP A 1 189 ? 17.771 -0.940 4.628 1.00 47.59 189 ASP A O 1
ATOM 1503 N N . GLY A 1 190 ? 18.466 -0.571 6.713 1.00 52.66 190 GLY A N 1
ATOM 1504 C CA . GLY A 1 190 ? 17.463 -1.394 7.405 1.00 52.66 190 GLY A CA 1
ATOM 1505 C C . GLY A 1 190 ? 16.008 -0.911 7.329 1.00 52.66 190 GLY A C 1
ATOM 1506 O O . GLY A 1 190 ? 15.161 -1.416 8.062 1.00 52.66 190 GLY A O 1
ATOM 1507 N N . CYS A 1 191 ? 15.694 0.052 6.462 1.00 59.81 191 CYS A N 1
ATOM 1508 C CA . CYS A 1 191 ? 14.348 0.621 6.324 1.00 59.81 191 CYS A CA 1
ATOM 1509 C C . CYS A 1 191 ? 13.433 -0.152 5.369 1.00 59.81 191 CYS A C 1
ATOM 1511 O O . CYS A 1 191 ? 12.296 0.258 5.146 1.00 59.81 191 CYS A O 1
ATOM 1513 N N . GLY A 1 192 ? 13.906 -1.308 4.886 1.00 60.94 192 GLY A N 1
ATOM 1514 C CA . GLY A 1 192 ? 13.169 -2.214 4.008 1.00 60.94 192 GLY A CA 1
ATOM 1515 C C . GLY A 1 192 ? 13.107 -1.700 2.572 1.00 60.94 192 GLY A C 1
ATOM 1516 O O . GLY A 1 192 ? 13.194 -0.508 2.334 1.00 60.94 192 GLY A O 1
ATOM 1517 N N . GLY A 1 193 ? 12.983 -2.601 1.603 1.00 61.69 193 GLY A N 1
ATOM 1518 C CA . GLY A 1 193 ? 12.869 -2.281 0.182 1.00 61.69 193 GLY A CA 1
ATOM 1519 C C . GLY A 1 193 ? 12.324 -3.48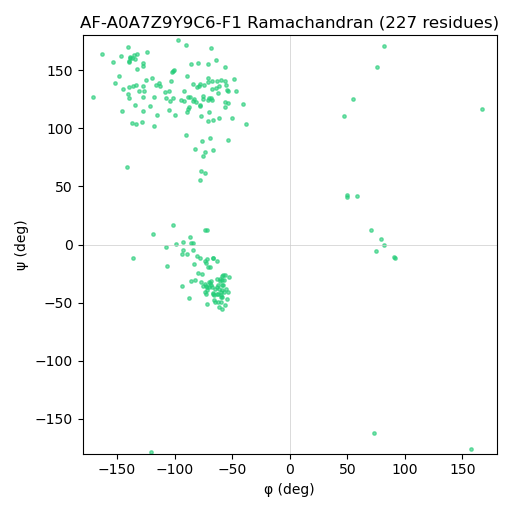1 -0.584 1.00 61.69 193 GLY A C 1
ATOM 1520 O O . GLY A 1 193 ? 12.305 -4.603 -0.068 1.00 61.69 193 GLY A O 1
ATOM 1521 N N . PHE A 1 194 ? 11.852 -3.243 -1.802 1.00 70.31 194 PHE A N 1
ATOM 1522 C CA . PHE A 1 194 ? 11.384 -4.296 -2.695 1.00 70.31 194 PHE A CA 1
ATOM 1523 C C . PHE A 1 194 ? 12.423 -4.563 -3.780 1.00 70.31 194 PHE A C 1
ATOM 1525 O O . PHE A 1 194 ? 12.828 -3.647 -4.495 1.00 70.31 194 PHE A O 1
ATOM 1532 N N . ALA A 1 195 ? 12.852 -5.818 -3.866 1.00 71.31 195 ALA A N 1
ATOM 1533 C CA . ALA A 1 195 ? 13.784 -6.300 -4.872 1.00 71.31 195 ALA A CA 1
ATOM 1534 C C . ALA A 1 195 ? 12.980 -6.824 -6.073 1.00 71.31 195 ALA A C 1
ATOM 1536 O O . ALA A 1 195 ? 12.010 -7.561 -5.874 1.00 71.31 195 ALA A O 1
ATOM 1537 N N . LEU A 1 196 ? 13.350 -6.426 -7.294 1.00 74.19 196 LEU A N 1
ATOM 1538 C CA . LEU A 1 196 ? 12.623 -6.766 -8.527 1.00 74.19 196 LEU A CA 1
ATOM 1539 C C . LEU A 1 196 ? 12.483 -8.284 -8.711 1.00 74.19 196 LEU A C 1
ATOM 1541 O O . LEU A 1 196 ? 11.479 -8.754 -9.232 1.00 74.19 196 LEU A O 1
ATOM 1545 N N . GLU A 1 197 ? 13.455 -9.043 -8.218 1.00 80.19 197 GLU A N 1
ATOM 1546 C CA . GLU A 1 197 ? 13.529 -10.503 -8.282 1.00 80.19 197 GLU A CA 1
ATOM 1547 C C . GLU A 1 197 ? 12.383 -11.189 -7.521 1.00 80.19 197 GLU A C 1
ATOM 1549 O O . GLU A 1 197 ? 12.153 -12.382 -7.684 1.00 80.19 197 GLU A O 1
ATOM 1554 N N . ARG A 1 198 ? 11.652 -10.443 -6.683 1.00 83.88 198 ARG A N 1
ATOM 1555 C CA . ARG A 1 198 ? 10.474 -10.928 -5.952 1.00 83.88 198 ARG A CA 1
ATOM 1556 C C . ARG A 1 198 ? 9.158 -10.665 -6.688 1.00 83.88 198 ARG A C 1
ATOM 1558 O O . ARG A 1 198 ? 8.104 -10.970 -6.135 1.00 83.88 198 ARG A O 1
ATOM 1565 N N . MET A 1 199 ? 9.187 -10.085 -7.892 1.00 91.75 199 MET A N 1
ATOM 1566 C CA . MET A 1 199 ? 7.989 -9.939 -8.723 1.00 91.75 199 MET A CA 1
ATOM 1567 C C . MET A 1 199 ? 7.549 -11.304 -9.263 1.00 91.75 199 MET A C 1
ATOM 1569 O O . MET A 1 199 ? 8.334 -11.954 -9.952 1.00 91.75 199 MET A O 1
ATOM 1573 N N . PRO A 1 200 ? 6.296 -11.729 -9.033 1.00 92.81 200 PRO A N 1
ATOM 1574 C CA . PRO A 1 200 ? 5.760 -12.926 -9.675 1.00 92.81 200 PRO A CA 1
ATOM 1575 C C . PRO A 1 200 ? 5.672 -12.773 -11.197 1.00 92.81 200 PRO A C 1
ATOM 1577 O O . PRO A 1 200 ? 5.598 -11.660 -11.715 1.00 92.81 200 PRO A O 1
ATOM 1580 N N . GLU A 1 201 ? 5.624 -13.879 -11.936 1.00 90.94 201 GLU A N 1
ATOM 1581 C CA . GLU A 1 201 ? 5.538 -13.837 -13.403 1.00 90.94 201 GLU A CA 1
ATOM 1582 C C . GLU A 1 201 ? 4.166 -13.370 -13.908 1.00 90.94 201 GLU A C 1
ATOM 1584 O O . GLU A 1 201 ? 4.101 -12.592 -14.855 1.00 90.94 201 GLU A O 1
ATOM 1589 N N . GLY A 1 202 ? 3.076 -13.786 -13.254 1.00 93.00 202 GLY A N 1
ATOM 1590 C CA . GLY A 1 202 ? 1.705 -13.506 -13.693 1.00 93.00 202 GLY A CA 1
ATOM 1591 C C . GLY A 1 202 ? 0.852 -12.723 -12.694 1.00 93.00 202 GLY A C 1
ATOM 1592 O O . GLY A 1 202 ? 1.293 -12.366 -11.601 1.00 93.00 202 GLY A O 1
ATOM 1593 N N . MET A 1 203 ? -0.405 -12.484 -13.074 1.00 95.50 203 MET A N 1
ATOM 1594 C CA . MET A 1 203 ? -1.425 -11.912 -12.191 1.00 95.50 203 MET A CA 1
ATOM 1595 C C . MET A 1 203 ? -1.850 -12.913 -11.117 1.00 95.50 203 MET A C 1
ATOM 1597 O O . MET A 1 203 ? -1.963 -14.112 -11.393 1.00 95.50 203 MET A O 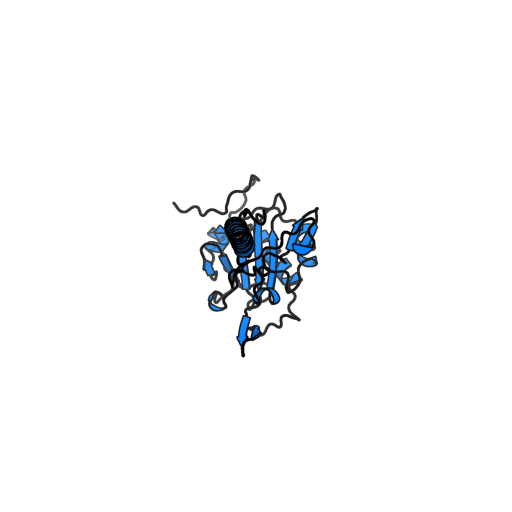1
ATOM 1601 N N . ILE A 1 204 ? -2.115 -12.415 -9.907 1.00 94.50 204 ILE A N 1
ATOM 1602 C CA . ILE A 1 204 ? -2.587 -13.232 -8.787 1.00 94.50 204 ILE A CA 1
ATOM 1603 C C . ILE A 1 204 ? -3.844 -14.020 -9.167 1.00 94.50 204 ILE A C 1
ATOM 1605 O O . ILE A 1 204 ? -4.805 -13.479 -9.713 1.00 94.50 204 ILE A O 1
ATOM 1609 N N . ALA A 1 205 ? -3.848 -15.310 -8.837 1.00 89.81 205 ALA A N 1
ATOM 1610 C CA . ALA A 1 205 ? -4.997 -16.181 -9.042 1.00 89.81 205 ALA A CA 1
ATOM 1611 C C . ALA A 1 205 ? -5.339 -16.908 -7.738 1.00 89.81 205 ALA A C 1
ATOM 1613 O O . ALA A 1 205 ? -4.646 -17.846 -7.337 1.00 89.81 205 ALA A O 1
ATOM 1614 N N . LEU A 1 206 ? -6.418 -16.464 -7.084 1.00 85.81 206 LEU A N 1
ATOM 1615 C CA . LEU A 1 206 ? -6.972 -17.120 -5.896 1.00 85.81 206 LEU A CA 1
ATOM 1616 C C . LEU A 1 206 ? -7.556 -18.486 -6.277 1.00 85.81 206 LEU A C 1
ATOM 1618 O O . LEU A 1 206 ? -8.210 -18.605 -7.318 1.00 85.81 206 LEU A O 1
ATOM 1622 N N . ASN A 1 207 ? -7.382 -19.504 -5.431 1.00 74.56 207 ASN A N 1
ATOM 1623 C CA . ASN A 1 207 ? -8.079 -20.768 -5.654 1.00 74.56 207 ASN A CA 1
ATOM 1624 C C . ASN A 1 207 ? -9.557 -20.605 -5.290 1.00 74.56 207 ASN A C 1
ATOM 1626 O O . ASN A 1 207 ? -9.902 -20.033 -4.258 1.00 74.56 207 ASN A O 1
ATOM 1630 N N . VAL A 1 208 ? -10.441 -21.150 -6.124 1.00 57.69 208 VAL A N 1
ATOM 1631 C CA . VAL A 1 208 ? -11.900 -21.068 -5.933 1.00 57.69 208 VAL A CA 1
ATOM 1632 C C . VAL A 1 208 ? -12.334 -21.681 -4.592 1.00 57.69 208 VAL A C 1
ATOM 1634 O O . VAL A 1 208 ? -13.279 -21.202 -3.977 1.00 57.69 208 VAL A O 1
ATOM 1637 N N . SER A 1 209 ? -11.602 -22.682 -4.095 1.00 59.81 209 SER A N 1
ATOM 1638 C CA . SER A 1 209 ? -11.824 -23.324 -2.793 1.00 59.81 209 SER A CA 1
ATOM 1639 C C . SER A 1 209 ? -11.422 -22.475 -1.579 1.00 59.81 209 SER A C 1
ATOM 1641 O O . SER A 1 209 ? -11.816 -22.803 -0.465 1.00 59.81 209 SER A O 1
ATOM 1643 N N . ASP A 1 210 ? -10.639 -21.407 -1.770 1.00 53.78 210 ASP A N 1
ATOM 1644 C CA . ASP A 1 210 ? -10.168 -20.524 -0.692 1.00 53.78 210 ASP A CA 1
ATOM 1645 C C . ASP A 1 210 ? -11.140 -19.367 -0.398 1.00 53.78 210 ASP A C 1
ATOM 1647 O O . ASP A 1 210 ? -10.976 -18.645 0.587 1.00 53.78 210 ASP A O 1
ATOM 1651 N N . LEU A 1 211 ? -12.170 -19.192 -1.231 1.00 53.53 211 LEU A N 1
ATOM 1652 C CA . LEU A 1 211 ? -13.207 -18.183 -1.051 1.00 53.53 211 LEU A CA 1
ATOM 1653 C C . LEU A 1 211 ? -14.351 -18.781 -0.226 1.00 53.53 211 LEU A C 1
ATOM 1655 O O . LEU A 1 211 ? -15.243 -19.434 -0.760 1.00 53.53 211 LEU A O 1
ATOM 1659 N N . SER A 1 212 ? -14.315 -18.566 1.092 1.00 49.88 212 SER A N 1
ATOM 1660 C CA . SER A 1 212 ? -15.407 -18.938 2.001 1.00 49.88 212 SER A CA 1
ATOM 1661 C C . SER A 1 212 ? -16.726 -18.280 1.552 1.00 49.88 212 SER A C 1
ATOM 1663 O O . SER A 1 212 ? -16.823 -17.046 1.538 1.00 49.88 212 SER A O 1
ATOM 1665 N N . PRO A 1 213 ? -17.765 -19.060 1.201 1.00 49.62 213 PRO A N 1
ATOM 1666 C CA . PRO A 1 213 ? -19.100 -18.527 1.003 1.00 49.62 213 PRO A CA 1
ATOM 1667 C C . PRO A 1 213 ? -19.724 -18.287 2.380 1.00 49.62 213 PRO A C 1
ATOM 1669 O O . PRO A 1 213 ? -20.044 -19.246 3.066 1.00 49.62 213 PRO A O 1
ATOM 1672 N N . ARG A 1 214 ? -19.908 -17.008 2.738 1.00 51.69 214 ARG A N 1
ATOM 1673 C CA . ARG A 1 214 ? -20.754 -16.490 3.834 1.00 51.69 214 ARG A CA 1
ATOM 1674 C C . ARG A 1 214 ? -20.601 -17.192 5.189 1.00 51.69 214 ARG A C 1
ATOM 1676 O O . ARG A 1 214 ? -21.209 -18.225 5.395 1.00 51.69 214 ARG A O 1
ATOM 1683 N N . ASP A 1 215 ? -20.020 -16.500 6.169 1.00 38.69 215 ASP A N 1
ATOM 1684 C CA . ASP A 1 215 ? -20.586 -16.540 7.519 1.00 38.69 215 ASP A CA 1
ATOM 1685 C C . ASP A 1 215 ? -20.303 -15.273 8.330 1.00 38.69 215 ASP A C 1
ATOM 1687 O O . ASP A 1 215 ? -19.238 -14.656 8.272 1.00 38.69 215 ASP A O 1
ATOM 1691 N N . LYS A 1 216 ? -21.349 -14.872 9.052 1.00 43.41 216 LYS A N 1
ATOM 1692 C CA . LYS A 1 216 ? -21.382 -13.807 10.050 1.00 43.41 216 LYS A CA 1
ATOM 1693 C C . LYS A 1 216 ? -20.466 -14.187 11.214 1.00 43.41 216 LYS A C 1
ATOM 1695 O O . LYS A 1 216 ? -20.587 -15.296 11.713 1.00 43.41 216 LYS A O 1
ATOM 1700 N N . LEU A 1 217 ? -19.647 -13.242 11.679 1.00 34.00 217 LEU A N 1
ATOM 1701 C CA . LEU A 1 217 ? -19.414 -12.882 13.090 1.00 34.00 217 LEU A CA 1
ATOM 1702 C C . LEU A 1 217 ? -18.174 -11.981 13.170 1.00 34.00 217 LEU A C 1
ATOM 1704 O O . LEU A 1 217 ? -17.060 -12.375 12.833 1.00 34.00 217 LEU A O 1
ATOM 1708 N N . ALA A 1 218 ? -18.387 -10.745 13.613 1.00 41.94 218 ALA A N 1
ATOM 1709 C CA . ALA A 1 218 ? -17.315 -9.903 14.114 1.00 41.94 218 ALA A CA 1
ATOM 1710 C C . ALA A 1 218 ? -16.796 -10.503 15.424 1.00 41.94 218 ALA A C 1
ATOM 1712 O O . ALA A 1 218 ? -17.618 -10.791 16.283 1.00 41.94 218 ALA A O 1
ATOM 1713 N N . THR A 1 219 ? -15.473 -10.610 15.590 1.00 33.69 219 THR A N 1
ATOM 1714 C CA . THR A 1 219 ? -14.789 -10.351 16.871 1.00 33.69 219 THR A CA 1
ATOM 1715 C C . THR A 1 219 ? -13.268 -10.334 16.701 1.00 33.69 219 THR A C 1
ATOM 1717 O O . THR A 1 219 ? -12.684 -11.296 16.218 1.00 33.69 219 THR A O 1
ATOM 1720 N N . THR A 1 220 ? -12.673 -9.234 17.179 1.00 33.62 220 THR A N 1
ATOM 1721 C CA . THR A 1 220 ? -11.334 -9.081 17.786 1.00 33.62 220 THR A CA 1
ATOM 1722 C C . THR A 1 220 ? -10.087 -9.539 17.024 1.00 33.62 220 THR A C 1
ATOM 1724 O O . THR A 1 220 ? -9.907 -10.702 16.691 1.00 33.62 220 THR A O 1
ATOM 1727 N N . TRP A 1 221 ? -9.156 -8.591 16.882 1.00 30.52 221 TRP A N 1
ATOM 1728 C CA . TRP A 1 221 ? -7.776 -8.766 16.440 1.00 30.52 221 TRP A CA 1
ATOM 1729 C C . TRP A 1 221 ? -7.104 -10.049 16.961 1.00 30.52 221 TRP A C 1
ATOM 1731 O O . TRP A 1 221 ? -6.611 -10.093 18.087 1.00 30.52 221 TRP A O 1
ATOM 1741 N N . GLY A 1 222 ? -6.978 -11.043 16.087 1.00 33.78 222 GLY A N 1
ATOM 1742 C CA . GLY A 1 222 ? -5.942 -12.070 16.143 1.00 33.78 222 GLY A CA 1
ATOM 1743 C C . GLY A 1 222 ? -4.850 -11.732 15.127 1.00 33.78 222 GLY A C 1
ATOM 1744 O O . GLY A 1 222 ? -5.136 -11.102 14.113 1.00 33.78 222 GLY A O 1
ATOM 1745 N N . ARG A 1 223 ? -3.596 -12.114 15.396 1.00 34.81 223 ARG A N 1
ATOM 1746 C CA . ARG A 1 223 ? -2.558 -12.203 14.346 1.00 34.81 223 ARG A CA 1
ATOM 1747 C C . ARG A 1 223 ? -3.136 -12.982 13.153 1.00 34.81 223 ARG A C 1
ATOM 1749 O O . ARG A 1 223 ? -3.834 -13.965 13.428 1.00 34.81 223 ARG A O 1
ATOM 1756 N N . CYS A 1 224 ? -2.837 -12.637 11.892 1.00 41.72 224 CYS A N 1
ATOM 1757 C CA . CYS A 1 224 ? -3.120 -13.557 10.783 1.00 41.72 224 CYS A CA 1
ATOM 1758 C C . CYS A 1 224 ? -2.205 -14.775 10.936 1.00 41.72 224 CYS A C 1
ATOM 1760 O O . CYS A 1 224 ? -1.134 -14.861 10.346 1.00 41.72 224 CYS A O 1
ATOM 1762 N N . LYS A 1 225 ? -2.583 -15.721 11.795 1.00 40.72 225 LYS A N 1
ATOM 1763 C CA . LYS A 1 225 ? -1.872 -16.984 11.915 1.00 40.72 225 LYS A CA 1
ATOM 1764 C C . LYS A 1 225 ? -2.501 -18.009 10.997 1.00 40.72 225 LYS A C 1
ATOM 1766 O O . LYS A 1 225 ? -3.680 -18.339 11.122 1.00 40.72 225 LYS A O 1
ATOM 1771 N N . ASP A 1 226 ? -1.639 -18.533 10.135 1.00 34.56 226 ASP A N 1
ATOM 1772 C CA . ASP A 1 226 ? -1.770 -19.816 9.471 1.00 34.56 226 ASP A CA 1
ATOM 1773 C C . ASP A 1 226 ? -2.313 -20.871 10.439 1.00 34.56 226 ASP A C 1
ATOM 1775 O O . ASP A 1 226 ? -1.701 -21.192 11.461 1.00 34.56 226 ASP A O 1
ATOM 1779 N N . ARG A 1 227 ? -3.457 -21.464 10.091 1.00 29.78 227 ARG A N 1
ATOM 1780 C CA . ARG A 1 227 ? -3.737 -22.838 10.503 1.00 29.78 227 ARG A CA 1
ATOM 1781 C C . ARG A 1 227 ? -2.900 -23.750 9.612 1.00 29.78 227 ARG A C 1
ATOM 1783 O O . ARG A 1 227 ? -3.380 -24.203 8.575 1.00 29.78 227 ARG A O 1
ATOM 1790 N N . GLN A 1 228 ? -1.678 -24.045 10.030 1.00 34.34 228 GLN A N 1
ATOM 1791 C CA . GLN A 1 228 ? -1.090 -25.344 9.728 1.00 34.34 228 GLN A CA 1
ATOM 1792 C C . GLN A 1 228 ? -0.926 -26.127 11.028 1.00 34.34 228 GLN A C 1
ATOM 1794 O O . GLN A 1 228 ? -0.642 -25.556 12.080 1.00 34.34 228 GLN A O 1
ATOM 1799 N N . ARG A 1 229 ? -1.293 -27.404 10.914 1.00 34.81 229 ARG A N 1
ATOM 1800 C CA . ARG A 1 229 ? -1.316 -28.430 11.957 1.00 34.81 229 ARG A CA 1
ATOM 1801 C C . ARG A 1 229 ? 0.050 -28.633 12.591 1.00 34.81 229 ARG A C 1
ATOM 1803 O O . ARG A 1 229 ? 1.047 -28.495 11.853 1.00 34.81 229 ARG A O 1
#

pLDDT: mean 81.36, std 20.3, range [29.78, 98.75]

Secondary structure (DSSP, 8-state):
--HHHHHHHHHHHHHHHT-------EE---GGGGGEEEEEE-STT-EE--HHHHTSBS-EE-SS-EEEE-SS-TTSEEEEEEE---SSS---EEEEEEE--EEEETTEEEESSS--TTT--HHHHHHHHHHHHHHTTSEES--HHHHHHHHHH--TT--STTTSEEEETTEEEEGGGSSS----EESTTTT----GGG--SS--B--GGGS------------------

Nearest PDB structures (foldseek):
  3r4k-assembly2_D  TM=4.234E-01  e=8.210E-01  Ruegeria sp. TM1040
  2q7u-assembly1_A  TM=2.657E-01  e=6.418E-01  unclassified
  1p4d-assembly3_C  TM=2.619E-01  e=8.210E-01  Escherichia coli
  5n8o-assembly1_A  TM=2.178E-01  e=6.825E-01  Escherichia coli
  2o0y-assembly2_D  TM=4.392E-01  e=5.891E+00  Rhodococcus sp. (in: high G+C Gram-positive bacteria)

Solvent-accessible surface area (backbone atoms only — not comparable to full-atom values): 13339 Å² total; per-residue (Å²): 128,72,72,71,54,56,58,56,52,52,54,50,54,56,59,58,63,66,65,62,84,73,71,82,61,41,72,39,67,37,83,63,24,58,42,13,30,24,36,34,56,43,47,87,73,49,50,68,46,59,66,48,59,67,71,20,46,36,45,33,71,55,98,69,38,37,25,27,35,30,95,76,47,68,82,26,38,33,39,40,30,76,41,68,70,36,100,84,54,86,45,47,30,47,32,46,30,42,33,54,40,49,39,79,55,96,93,37,82,42,64,63,54,105,60,56,72,92,75,56,60,55,28,62,38,51,36,52,52,52,52,49,37,39,76,68,61,32,34,43,70,76,48,71,67,52,45,50,37,42,30,71,49,46,40,75,36,19,20,55,86,50,28,18,28,31,56,52,95,94,41,48,34,35,35,68,75,43,98,76,58,70,81,54,59,38,72,77,86,76,50,58,81,81,60,60,90,51,61,40,94,46,68,61,42,69,52,78,88,60,58,79,81,81,81,90,77,91,77,79,98,66,80,80,67,80,91,71,134

Sequence (229 aa):
MKEKIGDVLILSAVLLSVLIVTHPAYPCFNPTDLFAAEVVLNRSGISCDLAPIRRARNVFSGDDVLVYRSHFDDRVAVILREIDDRPIIPLKGLSVRIQIPTRRENGKLVEAVDVKRKEFDFKSAMRIEIEWLRAKGVIRGVTDEDIKGISEAVKAGNAGWNSRVVFDDGRWQPYYETKNPLLLRAKGDGCGGFALERMPEGMIALNVSDLSPRDKLATTWGRCKDRQR

Foldseek 3Di:
DVPVVVVVVVVVVVVVPVVPPPPDFAQLDDPQLLQKAKAFAQDPQKDFACPLQCPWPLWQDDPFKIWAAFPVGRQKIWIWGFDDQDPQHRGGGIMTMIGQAWDDDPNDIDGPDPDHSVPDQNLVRQLRVVVVCVVLVRMPRQDPQNNVQQSVAIDRSQDFQQRHWYDEPNGTHTLVPHPDRRRDTDDPNPRDDDHPVNRGPDGIGGDPVSRDDDDDDDDDDDDNDDPDD

Radius of gyration: 22.46 Å; Cα contacts (8 Å, |Δi|>4): 408; chains: 1; bounding box: 72×50×64 Å

Mean predicted aligned error: 10.36 Å